Protein AF-A0A1V8UKH1-F1 (afdb_monomer)

Solvent-accessible surface area (backbone atoms only — not comparable to full-atom values): 10849 Å² total; per-residue (Å²): 137,80,78,87,71,81,76,47,74,71,54,52,42,51,48,39,34,72,77,67,71,45,92,67,56,72,68,57,52,52,52,62,32,51,75,80,64,56,69,77,82,77,85,57,74,84,42,55,69,59,51,50,50,51,50,46,41,43,70,76,67,59,52,52,75,70,53,46,47,51,52,37,45,73,75,66,48,90,70,53,72,71,54,52,51,54,50,33,52,67,71,69,56,76,59,79,69,91,72,76,67,82,85,60,50,60,68,52,51,50,51,51,51,50,54,51,50,52,55,49,51,57,51,48,55,55,47,50,56,51,48,54,54,50,52,53,52,50,54,50,52,54,51,49,54,51,50,51,53,53,52,51,50,58,49,54,50,52,50,52,52,50,50,52,50,52,52,50,52,55,51,57,55,56,74,66,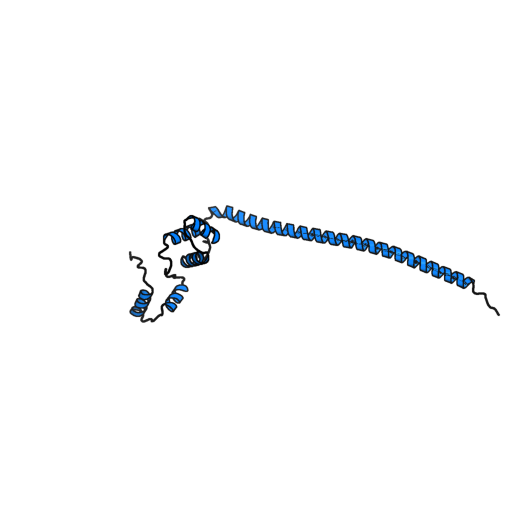60,73,84,83,73,132

Sequence (182 aa):
MAADEKLHRAEVILRLRSFHNVEIDIRTLSRFLAEPNICIAGYYAKDTELNASIIQLHHKVQCSDEETLKLLAQDGFKIDKSRLQRMRWRLGLKQRARSLEPSEEGPLRMRRKLRGAKRAGGKVEKMEIRLRAASKRINVMTTEFAGAKSANRGLVERFREAEQEIEWLRMCEREYYEPLLP

Mean predicted aligned error: 20.28 Å

pLDDT: mean 74.06, std 14.8, range [33.03, 93.56]

Radius of gyration: 44.11 Å; Cα contacts (8 Å, |Δi|>4): 60; chains: 1; bounding box: 86×47×126 Å

Nearest PDB structures (foldseek):
  5unk-assembly1_A  TM=5.483E-01  e=5.341E-01  Oncorhynchus mykiss
  8yni-assembly1_K  TM=2.001E-01  e=3.076E+00  Homo sapiens

Foldseek 3Di:
DDPPPLQDLVRVQVCCCVPVVDHDDSVRVCVVCVVVPNQRPDDCPVVVVLLVLLVCCLQPVVDDLVVSCVVCVVVVDDDDSVRSQVSCVSVVVPDRPPDDDPPCVVVVVVVVVVVVVVVVVVVVVVVVVVVVVVVVVVVVVVVVVVVVVVVVVVVVVVVVVVVVVVVVVVVVVVVPDDPPDD

Structure (mmCIF, N/CA/C/O backbone):
data_AF-A0A1V8UKH1-F1
#
_entry.id   AF-A0A1V8UKH1-F1
#
loop_
_atom_site.group_PDB
_atom_site.id
_atom_site.type_symbol
_atom_site.label_atom_id
_atom_site.label_alt_id
_atom_site.label_comp_id
_atom_site.label_asym_id
_atom_site.label_entity_id
_atom_site.label_seq_id
_atom_site.pdbx_PDB_ins_code
_atom_site.Cartn_x
_atom_site.Cartn_y
_atom_site.Cartn_z
_atom_site.occupancy
_atom_site.B_iso_or_equiv
_atom_site.auth_seq_id
_atom_site.auth_comp_id
_atom_site.auth_asym_id
_atom_site.auth_atom_id
_atom_site.pdbx_PDB_model_num
ATOM 1 N N . MET A 1 1 ? 36.783 2.446 -32.190 1.00 33.03 1 MET A N 1
ATOM 2 C CA . MET A 1 1 ? 35.343 2.725 -32.010 1.00 33.03 1 MET A CA 1
ATOM 3 C C . MET A 1 1 ? 34.592 1.534 -32.591 1.00 33.03 1 MET A C 1
ATOM 5 O O . MET A 1 1 ? 34.266 1.552 -33.768 1.00 33.03 1 MET A O 1
ATOM 9 N N . ALA A 1 2 ? 34.487 0.438 -31.836 1.00 38.69 2 ALA A N 1
ATOM 10 C CA . ALA A 1 2 ? 33.853 -0.787 -32.322 1.00 38.69 2 ALA A CA 1
ATOM 11 C C . ALA A 1 2 ? 32.338 -0.637 -32.175 1.00 38.69 2 ALA A C 1
ATOM 13 O O . ALA A 1 2 ? 31.865 -0.270 -31.102 1.00 38.69 2 ALA A O 1
ATOM 14 N N . ALA A 1 3 ? 31.606 -0.851 -33.265 1.00 38.81 3 ALA A N 1
ATOM 15 C CA . ALA A 1 3 ? 30.156 -0.891 -33.243 1.00 38.81 3 ALA A CA 1
ATOM 16 C C . ALA A 1 3 ? 29.707 -1.974 -32.253 1.00 38.81 3 ALA A C 1
ATOM 18 O O . ALA A 1 3 ? 30.213 -3.094 -32.301 1.00 38.81 3 ALA A O 1
ATOM 19 N N . ASP A 1 4 ? 28.771 -1.635 -31.366 1.00 45.47 4 ASP A N 1
ATOM 20 C CA . ASP A 1 4 ? 28.064 -2.594 -30.519 1.00 45.47 4 ASP A CA 1
ATOM 21 C C . ASP A 1 4 ? 27.210 -3.513 -31.410 1.00 45.47 4 ASP A C 1
ATOM 23 O O . ASP A 1 4 ? 25.994 -3.351 -31.557 1.00 45.47 4 ASP A O 1
ATOM 27 N N . GLU A 1 5 ? 27.863 -4.470 -32.067 1.00 55.97 5 GLU A N 1
ATOM 28 C CA . GLU A 1 5 ? 27.204 -5.565 -32.756 1.00 55.97 5 GLU A CA 1
ATOM 29 C C . GLU A 1 5 ? 26.450 -6.378 -31.709 1.00 55.97 5 GLU A C 1
ATOM 31 O O . GLU A 1 5 ? 27.016 -6.983 -30.797 1.00 55.97 5 GLU A O 1
ATOM 36 N N . LYS A 1 6 ? 25.122 -6.352 -31.812 1.00 58.44 6 LYS A N 1
ATOM 37 C CA . LYS A 1 6 ? 24.221 -7.101 -30.939 1.00 58.44 6 LYS A CA 1
ATOM 38 C C . LYS A 1 6 ? 24.378 -8.595 -31.234 1.00 58.44 6 LYS A C 1
ATOM 40 O O . LYS A 1 6 ? 23.593 -9.147 -32.001 1.00 58.44 6 LYS A O 1
ATOM 45 N N . LEU A 1 7 ? 25.376 -9.242 -30.628 1.00 64.75 7 LEU A N 1
ATOM 46 C CA . LEU A 1 7 ? 25.612 -10.677 -30.787 1.00 64.75 7 LEU A CA 1
ATOM 47 C C . LEU A 1 7 ? 24.365 -11.482 -30.408 1.00 64.75 7 LEU A C 1
ATOM 49 O O . LEU A 1 7 ? 23.772 -11.306 -29.336 1.00 64.75 7 LEU A O 1
ATOM 53 N N . HIS A 1 8 ? 23.978 -12.405 -31.288 1.00 68.62 8 HIS A N 1
ATOM 54 C CA . HIS A 1 8 ? 22.837 -13.275 -31.038 1.00 68.62 8 HIS A CA 1
ATOM 55 C C . HIS A 1 8 ? 23.216 -14.440 -30.109 1.00 68.62 8 HIS A C 1
ATOM 57 O O . HIS A 1 8 ? 24.364 -14.872 -30.064 1.00 68.62 8 HIS A O 1
ATOM 63 N N . ARG A 1 9 ? 22.249 -15.005 -29.370 1.00 69.88 9 ARG A N 1
ATOM 64 C CA . ARG A 1 9 ? 22.515 -16.069 -28.372 1.00 69.88 9 ARG A CA 1
ATOM 65 C C . ARG A 1 9 ? 23.201 -17.292 -28.975 1.00 69.88 9 ARG A C 1
ATOM 67 O O . ARG A 1 9 ? 24.115 -17.836 -28.371 1.00 69.88 9 ARG A O 1
ATOM 74 N N . ALA A 1 10 ? 22.764 -17.692 -30.166 1.00 74.06 10 ALA A N 1
ATOM 75 C CA . ALA A 1 10 ? 23.372 -18.792 -30.906 1.00 74.06 10 ALA A CA 1
ATOM 76 C C . ALA A 1 10 ? 24.838 -18.495 -31.265 1.00 74.06 10 ALA A C 1
ATOM 78 O O . ALA A 1 10 ? 25.681 -19.382 -31.205 1.00 74.06 10 ALA A O 1
ATOM 79 N N . GLU A 1 11 ? 25.154 -17.237 -31.565 1.00 78.50 11 GLU A N 1
ATOM 80 C CA . GLU A 1 11 ? 26.502 -16.804 -31.919 1.00 78.50 11 GLU A CA 1
ATOM 81 C C . GLU A 1 11 ? 27.431 -16.761 -30.700 1.00 78.50 11 GLU A C 1
ATOM 83 O O . GLU 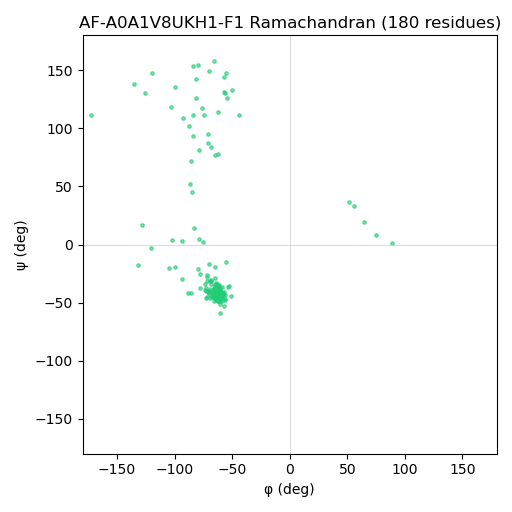A 1 11 ? 28.577 -17.192 -30.783 1.00 78.50 11 GLU A O 1
ATOM 88 N N . VAL A 1 12 ? 26.927 -16.326 -29.540 1.00 76.12 12 VAL A N 1
ATOM 89 C CA . VAL A 1 12 ? 27.674 -16.390 -28.273 1.00 76.12 12 VAL A CA 1
ATOM 90 C C . VAL A 1 12 ? 28.012 -17.839 -27.919 1.00 76.12 12 VAL A C 1
ATOM 92 O O . VAL A 1 12 ? 29.146 -18.121 -27.549 1.00 76.12 12 VAL A O 1
ATOM 95 N N . ILE A 1 13 ? 27.066 -18.768 -28.081 1.00 81.00 13 ILE A N 1
ATOM 96 C CA . ILE A 1 13 ? 27.302 -20.200 -27.831 1.00 81.00 13 ILE A CA 1
ATOM 97 C C . ILE A 1 13 ? 28.343 -20.755 -28.802 1.00 81.00 13 ILE A C 1
ATOM 99 O O . ILE A 1 13 ? 29.259 -21.451 -28.372 1.00 81.00 13 ILE A O 1
ATOM 103 N N . LEU A 1 14 ? 28.246 -20.412 -30.090 1.00 81.12 14 LEU A N 1
ATOM 104 C CA . LEU A 1 14 ? 29.234 -20.817 -31.089 1.00 81.12 14 LEU A CA 1
ATOM 105 C C . LEU A 1 14 ? 30.629 -20.286 -30.746 1.00 81.12 14 LEU A C 1
ATOM 107 O O . LEU A 1 14 ? 31.580 -21.058 -30.762 1.00 81.12 14 LEU A O 1
ATOM 111 N N . ARG A 1 15 ? 30.762 -19.014 -30.352 1.00 82.50 15 ARG A N 1
ATOM 112 C CA . ARG A 1 15 ? 32.058 -18.442 -29.951 1.00 82.50 15 ARG A CA 1
ATOM 113 C C . ARG A 1 15 ? 32.601 -19.073 -28.670 1.00 82.50 15 ARG A C 1
ATOM 115 O O . ARG A 1 15 ? 33.784 -19.388 -28.619 1.00 82.50 15 ARG A O 1
ATOM 122 N N . LEU A 1 16 ? 31.766 -19.312 -27.660 1.00 81.12 16 LEU A N 1
ATOM 123 C CA . LEU A 1 16 ? 32.188 -20.005 -26.435 1.00 81.12 16 LEU A CA 1
ATOM 124 C C . LEU A 1 16 ? 32.665 -21.433 -26.729 1.00 81.12 16 LEU A C 1
ATOM 126 O O . LEU A 1 16 ? 33.670 -21.874 -26.171 1.00 81.12 16 LEU A O 1
ATOM 130 N N . ARG A 1 17 ? 32.004 -22.124 -27.662 1.00 85.25 17 ARG A N 1
ATOM 131 C CA . ARG A 1 17 ? 32.428 -23.446 -28.122 1.00 85.25 17 ARG A CA 1
ATOM 132 C C . ARG A 1 17 ? 33.742 -23.379 -28.902 1.00 85.25 17 ARG A C 1
ATOM 134 O O . ARG A 1 17 ? 34.638 -24.163 -28.631 1.00 85.25 17 ARG A O 1
ATOM 141 N N . SER A 1 18 ? 33.895 -22.429 -29.821 1.00 82.31 18 SER A N 1
ATOM 142 C CA . SER A 1 18 ? 35.089 -22.319 -30.669 1.00 82.31 18 SER A CA 1
ATOM 143 C C . SER A 1 18 ? 36.335 -21.815 -29.935 1.00 82.31 18 SER A C 1
ATOM 145 O O . SER A 1 18 ? 37.423 -22.312 -30.196 1.00 82.31 18 SER A O 1
ATOM 147 N N . PHE A 1 19 ? 36.202 -20.838 -29.033 1.00 80.88 19 PHE A N 1
ATOM 148 C CA . PHE A 1 19 ? 37.348 -20.214 -28.357 1.00 80.88 19 PHE A CA 1
ATOM 149 C C . PHE A 1 19 ? 37.684 -20.851 -27.009 1.00 80.88 19 PHE A C 1
ATOM 151 O O . PHE A 1 19 ? 38.844 -20.840 -26.605 1.00 80.88 19 PHE A O 1
ATOM 158 N N . HIS A 1 20 ? 36.686 -21.392 -26.308 1.00 79.50 20 HIS A N 1
ATOM 159 C CA . HIS A 1 20 ? 36.862 -21.907 -24.948 1.00 79.50 20 HIS A CA 1
ATOM 160 C C . HIS A 1 20 ? 36.527 -23.396 -24.812 1.00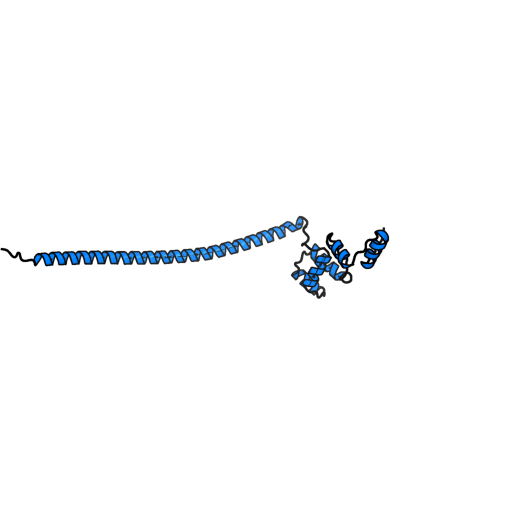 79.50 20 HIS A C 1
ATOM 162 O O . HIS A 1 20 ? 36.718 -23.953 -23.736 1.00 79.50 20 HIS A O 1
ATOM 168 N N . ASN A 1 21 ? 36.067 -24.052 -25.886 1.00 83.25 21 ASN A N 1
ATOM 169 C CA . ASN A 1 21 ? 35.669 -25.463 -25.906 1.00 83.25 21 ASN A CA 1
ATOM 170 C C . ASN A 1 21 ? 34.596 -25.815 -24.860 1.00 83.25 21 ASN A C 1
ATOM 172 O O . ASN A 1 21 ? 34.574 -26.907 -24.295 1.00 83.25 21 ASN A O 1
ATOM 176 N N . VAL A 1 22 ? 33.712 -24.856 -24.579 1.00 80.25 22 VAL A N 1
ATOM 177 C CA . VAL A 1 22 ? 32.649 -24.984 -23.583 1.00 80.25 22 VAL A CA 1
ATOM 178 C C . VAL A 1 22 ? 31.316 -25.237 -24.288 1.00 80.25 22 VAL A C 1
ATOM 180 O O . VAL A 1 22 ? 30.836 -24.396 -25.050 1.00 80.25 22 VAL A O 1
ATOM 183 N N . GLU A 1 23 ? 30.692 -26.385 -24.013 1.00 80.62 23 GLU A N 1
ATOM 184 C CA . GLU A 1 23 ? 29.350 -26.717 -24.504 1.00 80.62 23 GLU A CA 1
ATOM 185 C C . GLU A 1 23 ? 28.287 -26.301 -23.485 1.00 80.62 23 GLU A C 1
ATOM 187 O O . GLU A 1 23 ? 28.152 -26.886 -22.412 1.00 80.62 23 GLU A O 1
ATOM 192 N N . ILE A 1 24 ? 27.526 -25.258 -23.817 1.00 81.19 24 ILE A N 1
ATOM 193 C CA . ILE A 1 24 ? 26.453 -24.735 -22.970 1.00 81.19 24 ILE A CA 1
ATOM 194 C C . ILE A 1 24 ? 25.159 -24.681 -23.777 1.00 81.19 24 ILE A C 1
ATOM 196 O O . ILE A 1 24 ? 25.109 -24.106 -24.865 1.00 81.19 24 ILE A O 1
ATOM 200 N N . ASP A 1 25 ? 24.087 -25.226 -23.203 1.00 80.75 25 ASP A N 1
ATOM 201 C CA . ASP A 1 25 ? 22.736 -25.076 -23.743 1.00 80.75 25 ASP A CA 1
ATOM 202 C C . ASP A 1 25 ? 22.218 -23.633 -23.572 1.00 80.75 25 ASP A C 1
ATOM 204 O O . ASP A 1 25 ? 22.516 -22.942 -22.593 1.00 80.75 25 ASP A O 1
ATOM 208 N N . ILE A 1 26 ? 21.366 -23.179 -24.494 1.00 75.69 26 ILE A N 1
ATOM 209 C CA . ILE A 1 26 ? 20.785 -21.826 -24.521 1.00 75.69 26 ILE A CA 1
ATOM 210 C C . ILE A 1 26 ? 20.110 -21.478 -23.188 1.00 75.69 26 ILE A C 1
ATOM 212 O O . ILE A 1 26 ? 20.173 -20.327 -22.735 1.00 75.69 26 ILE A O 1
ATOM 216 N N . ARG A 1 27 ? 19.459 -22.456 -22.544 1.00 74.25 27 ARG A N 1
ATOM 217 C CA . ARG A 1 27 ? 18.808 -22.274 -21.237 1.00 74.25 27 ARG A CA 1
ATOM 218 C C . ARG A 1 27 ? 19.822 -21.984 -20.138 1.00 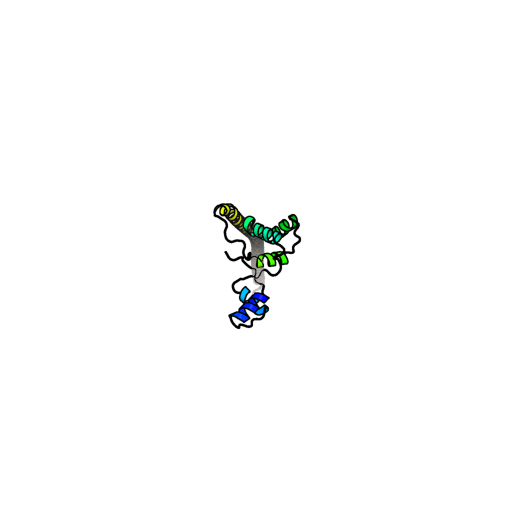74.25 27 ARG A C 1
ATOM 220 O O . ARG A 1 27 ? 19.621 -21.059 -19.352 1.00 74.25 27 ARG A O 1
ATOM 227 N N . THR A 1 28 ? 20.914 -22.735 -20.121 1.00 79.94 28 THR A N 1
ATOM 228 C CA . THR A 1 28 ? 22.000 -22.600 -19.151 1.00 79.94 28 THR A CA 1
ATOM 229 C C . THR A 1 28 ? 22.707 -21.260 -19.329 1.00 79.94 28 THR A C 1
ATOM 231 O O . THR A 1 28 ? 22.832 -20.517 -18.359 1.00 79.94 28 THR A O 1
ATOM 234 N N . LEU A 1 29 ? 23.023 -20.865 -20.568 1.00 78.56 29 LEU A N 1
ATOM 235 C CA . LEU A 1 29 ? 23.574 -19.537 -20.869 1.00 78.56 29 LEU A CA 1
ATOM 236 C C . LEU A 1 29 ? 22.632 -18.413 -20.410 1.00 78.56 29 LEU A C 1
ATOM 238 O O . LEU A 1 29 ? 23.063 -17.432 -19.810 1.00 78.56 29 LEU A O 1
ATOM 242 N N . SER A 1 30 ? 21.327 -18.561 -20.652 1.00 70.50 30 SER A N 1
ATOM 243 C CA . SER A 1 30 ? 20.334 -17.560 -20.240 1.00 70.50 30 SER A CA 1
ATOM 244 C C . SER A 1 30 ? 20.243 -17.420 -18.718 1.00 70.50 30 SER A C 1
ATOM 246 O O . SER A 1 30 ? 20.039 -16.313 -18.225 1.00 70.50 30 SER A O 1
ATOM 248 N N . ARG A 1 31 ? 20.397 -18.522 -17.973 1.00 72.50 31 ARG A N 1
ATOM 249 C CA . ARG A 1 31 ? 20.428 -18.515 -16.505 1.00 72.50 31 ARG A CA 1
ATOM 250 C C . ARG A 1 31 ? 21.704 -17.856 -15.981 1.00 72.50 31 ARG A C 1
ATOM 252 O O . ARG A 1 31 ? 21.608 -16.966 -15.143 1.00 72.50 31 ARG A O 1
ATOM 259 N N . PHE A 1 32 ? 22.858 -18.214 -16.541 1.00 75.62 32 PHE A N 1
ATOM 260 C CA . PHE A 1 32 ? 24.147 -17.618 -16.184 1.00 75.62 32 PHE A CA 1
ATOM 261 C C . PHE A 1 32 ? 24.214 -16.120 -16.456 1.00 75.62 32 PHE A C 1
ATOM 263 O O . PHE A 1 32 ? 24.829 -15.401 -15.686 1.00 75.62 32 PHE A O 1
ATOM 270 N N . LEU A 1 33 ? 23.576 -15.627 -17.518 1.00 70.75 33 LEU A N 1
ATOM 271 C CA . LEU A 1 33 ? 23.525 -14.191 -17.811 1.00 70.75 33 LEU A CA 1
ATOM 272 C C . LEU A 1 33 ? 22.477 -13.448 -16.967 1.00 70.75 33 LEU A C 1
ATOM 274 O O . LEU A 1 33 ? 22.592 -12.240 -16.765 1.00 70.75 33 LEU A O 1
ATOM 278 N N . ALA A 1 34 ? 21.480 -14.154 -16.425 1.00 64.81 34 ALA A N 1
ATOM 279 C CA . ALA A 1 34 ? 20.490 -13.568 -15.526 1.00 64.81 34 ALA A CA 1
ATOM 280 C C . ALA A 1 34 ? 21.057 -13.263 -14.128 1.00 64.81 34 ALA A C 1
ATOM 282 O O . ALA A 1 34 ? 20.659 -12.262 -13.533 1.00 64.81 34 ALA A O 1
ATOM 283 N N . GLU A 1 35 ? 21.989 -14.077 -13.623 1.00 64.62 35 GLU A N 1
ATOM 284 C CA . GLU A 1 35 ? 22.656 -13.883 -12.323 1.00 64.62 35 GLU A CA 1
ATOM 285 C C . GLU A 1 35 ? 23.406 -12.535 -12.207 1.00 64.62 35 GLU A C 1
ATOM 287 O O . GLU A 1 35 ? 23.130 -11.791 -11.263 1.00 64.62 35 GLU A O 1
ATOM 292 N N . PRO A 1 36 ? 24.251 -12.125 -13.175 1.00 63.38 36 PRO A N 1
ATOM 293 C CA . PRO A 1 36 ? 24.882 -10.807 -13.220 1.00 63.38 36 PRO A CA 1
ATOM 294 C C . PRO A 1 36 ? 23.987 -9.717 -13.839 1.00 63.38 36 PRO A C 1
ATOM 296 O O . PRO A 1 36 ? 24.475 -8.635 -14.154 1.00 63.38 36 PRO A O 1
ATOM 299 N N . ASN A 1 37 ? 22.676 -9.952 -14.013 1.00 52.69 37 ASN A N 1
ATOM 300 C CA . ASN A 1 37 ? 21.718 -8.985 -14.578 1.00 52.69 37 ASN A CA 1
ATOM 301 C C . ASN A 1 37 ? 21.966 -8.586 -16.054 1.00 52.69 37 ASN A C 1
ATOM 303 O O . ASN A 1 37 ? 21.422 -7.582 -16.521 1.00 52.69 37 ASN A O 1
ATOM 307 N N . ILE A 1 38 ? 22.716 -9.379 -16.823 1.00 60.12 38 ILE A N 1
ATOM 308 C CA . ILE A 1 38 ? 22.976 -9.140 -18.249 1.00 60.12 38 ILE A CA 1
ATOM 309 C C . ILE A 1 38 ? 21.745 -9.605 -19.048 1.00 60.12 38 ILE A C 1
ATOM 311 O O . ILE A 1 38 ? 21.652 -10.723 -19.557 1.00 60.12 38 ILE A O 1
ATOM 315 N N . CYS A 1 39 ? 20.722 -8.749 -19.107 1.00 53.91 39 CYS A N 1
ATOM 316 C CA . CYS A 1 39 ? 19.474 -9.042 -19.807 1.00 53.91 39 CYS A CA 1
ATOM 317 C C . CYS A 1 39 ? 19.653 -8.959 -21.329 1.00 53.91 39 CYS A C 1
ATOM 319 O O . CYS A 1 39 ? 19.770 -7.880 -21.901 1.00 53.91 39 CYS A O 1
ATOM 321 N N . ILE A 1 40 ? 19.572 -10.104 -22.011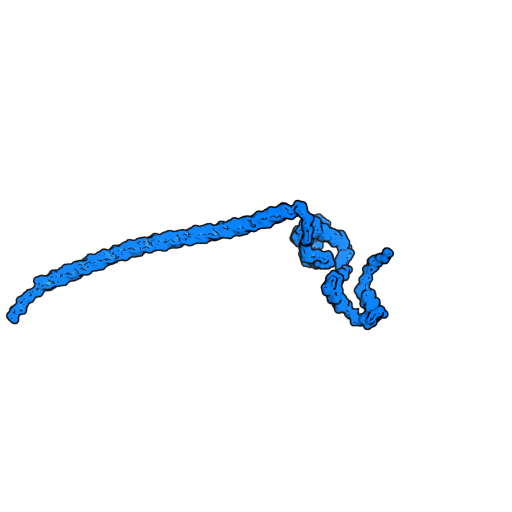 1.00 52.88 40 ILE A N 1
ATOM 322 C CA . ILE A 1 40 ? 19.569 -10.153 -23.478 1.00 52.88 40 ILE A CA 1
ATOM 323 C C . ILE A 1 40 ? 18.194 -9.720 -24.010 1.00 52.88 40 ILE A C 1
ATOM 325 O O . ILE A 1 40 ? 17.175 -10.381 -23.765 1.00 52.88 40 ILE A O 1
ATOM 329 N N . ALA A 1 41 ? 18.183 -8.623 -24.769 1.00 50.72 41 ALA A N 1
ATOM 330 C CA . ALA A 1 41 ? 17.030 -7.968 -25.386 1.00 50.72 41 ALA A CA 1
ATOM 331 C C . ALA A 1 41 ? 16.298 -8.861 -26.413 1.00 50.72 41 ALA A C 1
ATOM 333 O O . ALA A 1 41 ? 16.468 -8.722 -27.617 1.00 50.72 41 ALA A O 1
ATOM 334 N N . GLY A 1 42 ? 15.487 -9.813 -25.943 1.00 52.28 42 GLY A N 1
ATOM 335 C CA . GLY A 1 42 ? 14.930 -10.850 -26.825 1.00 52.28 42 GLY A CA 1
ATOM 336 C C . GLY A 1 42 ? 13.491 -10.675 -27.327 1.00 52.28 42 GLY A C 1
ATOM 337 O O . GLY A 1 42 ? 13.137 -11.350 -28.277 1.00 52.28 42 GLY A O 1
ATOM 338 N N . TYR A 1 43 ? 12.629 -9.849 -26.713 1.00 51.88 43 TYR A N 1
ATOM 339 C CA . TYR A 1 43 ? 11.187 -9.852 -27.080 1.00 51.88 43 TYR A CA 1
ATOM 340 C C . TYR A 1 43 ? 10.537 -8.487 -27.341 1.00 51.88 43 TYR A C 1
ATOM 342 O O . TYR A 1 43 ? 9.499 -8.455 -27.983 1.00 51.88 43 TYR A O 1
ATOM 350 N N . TYR A 1 44 ? 11.130 -7.373 -26.902 1.00 52.31 44 TYR A N 1
ATOM 351 C CA . TYR A 1 44 ? 10.535 -6.032 -27.062 1.00 52.31 44 TYR A CA 1
ATOM 352 C C . TYR A 1 44 ? 11.496 -5.026 -27.706 1.00 52.31 44 TYR A C 1
ATOM 354 O O . TYR A 1 44 ? 11.281 -3.825 -27.623 1.00 52.31 44 TYR A O 1
ATOM 362 N N . ALA A 1 45 ? 12.569 -5.497 -28.354 1.00 52.22 45 ALA A N 1
ATOM 363 C CA . ALA A 1 45 ? 13.522 -4.624 -29.047 1.00 52.22 45 ALA A CA 1
ATOM 364 C C . ALA A 1 45 ? 12.896 -3.881 -30.246 1.00 52.22 45 ALA A C 1
ATOM 366 O O . ALA A 1 45 ? 13.443 -2.876 -30.681 1.00 52.22 45 ALA A O 1
ATOM 367 N N . LYS A 1 46 ? 11.755 -4.372 -30.754 1.00 61.28 46 LYS A N 1
ATOM 368 C CA . LYS A 1 46 ? 10.954 -3.727 -31.805 1.00 61.28 46 LYS A CA 1
ATOM 369 C C . LYS A 1 46 ? 10.105 -2.561 -31.276 1.00 61.28 46 LYS A C 1
ATOM 371 O O . LYS A 1 46 ? 9.817 -1.641 -32.024 1.00 61.28 46 LYS A O 1
ATOM 376 N N . ASP A 1 47 ? 9.768 -2.575 -29.987 1.00 70.00 47 ASP A N 1
ATOM 377 C CA . ASP A 1 47 ? 8.909 -1.585 -29.328 1.00 70.00 47 ASP A CA 1
ATOM 378 C C . ASP A 1 47 ? 9.752 -0.379 -28.853 1.00 70.00 47 ASP A C 1
ATOM 380 O O . ASP A 1 47 ? 9.760 -0.034 -27.672 1.00 70.00 47 ASP A O 1
ATOM 384 N N . THR A 1 48 ? 10.549 0.220 -29.744 1.00 76.00 48 THR A N 1
ATOM 385 C CA . THR A 1 48 ? 11.524 1.278 -29.405 1.00 76.00 48 THR A CA 1
ATOM 386 C C . THR A 1 48 ? 10.862 2.514 -28.799 1.00 76.00 48 THR A C 1
ATOM 388 O O . THR A 1 48 ? 11.300 2.986 -27.750 1.00 76.00 48 THR A O 1
ATOM 391 N N . GLU A 1 49 ? 9.776 2.989 -29.406 1.00 80.25 49 GLU A N 1
ATOM 392 C CA . GLU A 1 49 ? 9.009 4.157 -28.950 1.00 80.25 49 GLU A CA 1
ATOM 393 C C . GLU A 1 49 ? 8.340 3.908 -27.598 1.00 80.25 49 GLU A C 1
ATOM 395 O O . GLU A 1 49 ? 8.420 4.725 -26.681 1.00 80.25 49 GLU A O 1
ATOM 400 N N . LEU A 1 50 ? 7.755 2.724 -27.431 1.00 82.75 50 LEU A N 1
ATOM 401 C CA . LEU A 1 50 ? 7.121 2.326 -26.184 1.00 82.75 50 LEU A CA 1
ATOM 402 C C . LEU A 1 50 ? 8.145 2.158 -25.053 1.00 82.75 50 LEU A C 1
ATOM 404 O O . LEU A 1 50 ? 7.908 2.591 -23.926 1.00 82.75 50 LEU A O 1
ATOM 408 N N . ASN A 1 51 ? 9.304 1.562 -25.338 1.00 83.94 51 ASN A N 1
ATOM 409 C CA . ASN A 1 51 ? 10.392 1.473 -24.369 1.00 83.94 51 ASN A CA 1
ATOM 410 C C . ASN A 1 51 ? 10.876 2.873 -23.966 1.00 83.94 51 ASN A C 1
ATOM 412 O O . ASN A 1 51 ? 11.063 3.121 -22.777 1.00 83.94 51 ASN A O 1
ATOM 416 N N . ALA A 1 52 ? 11.029 3.793 -24.924 1.00 81.94 52 ALA A N 1
ATOM 417 C CA . ALA A 1 52 ? 11.416 5.174 -24.651 1.00 81.94 52 ALA A CA 1
ATOM 418 C C . ALA A 1 52 ? 10.379 5.893 -23.773 1.00 81.94 52 ALA A C 1
ATOM 420 O O . ALA A 1 52 ? 10.761 6.516 -22.783 1.00 81.94 52 ALA A O 1
ATOM 421 N N . SER A 1 53 ? 9.083 5.744 -24.064 1.00 82.00 53 SER A N 1
ATOM 422 C CA . SER A 1 53 ? 8.008 6.317 -23.243 1.00 82.00 53 SER A CA 1
ATOM 423 C C . SER A 1 53 ? 7.989 5.717 -21.829 1.00 82.00 53 SER A C 1
ATOM 425 O O . SER A 1 53 ? 7.978 6.452 -20.842 1.00 82.00 53 SER A O 1
ATOM 427 N N . ILE A 1 54 ? 8.133 4.393 -21.681 1.00 83.81 54 ILE A N 1
ATOM 428 C CA . ILE A 1 54 ? 8.234 3.734 -20.363 1.00 83.81 54 ILE A CA 1
ATOM 429 C C . ILE A 1 54 ? 9.441 4.253 -19.563 1.00 83.81 54 ILE A C 1
ATOM 431 O O . ILE A 1 54 ? 9.313 4.495 -18.362 1.00 83.81 54 ILE A O 1
ATOM 435 N N . ILE A 1 55 ? 10.598 4.443 -20.203 1.00 80.38 55 ILE A N 1
ATOM 436 C CA . ILE A 1 55 ? 11.810 4.990 -19.569 1.00 80.38 55 ILE A CA 1
ATOM 437 C C . ILE A 1 55 ? 11.576 6.444 -19.140 1.00 80.38 55 ILE A C 1
ATOM 439 O O . ILE A 1 55 ? 11.878 6.806 -18.001 1.00 80.38 55 ILE A O 1
ATOM 443 N N . GLN A 1 56 ? 10.990 7.273 -20.007 1.00 81.06 56 GLN A N 1
ATOM 444 C CA . GLN A 1 56 ? 10.671 8.666 -19.687 1.00 81.06 56 GLN A CA 1
ATOM 445 C C . GLN A 1 56 ? 9.688 8.768 -18.516 1.00 81.06 56 GLN A C 1
ATOM 447 O O . GLN A 1 56 ? 9.952 9.499 -17.563 1.00 81.06 56 GLN A O 1
ATOM 452 N N . LEU A 1 57 ? 8.602 7.994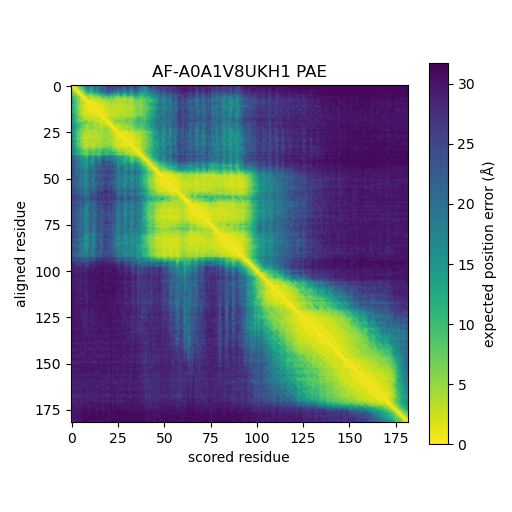 -18.534 1.00 79.38 57 LEU A N 1
ATOM 453 C CA . LEU A 1 57 ? 7.613 7.958 -17.455 1.00 79.38 57 LEU A CA 1
ATOM 454 C C . LEU A 1 57 ? 8.209 7.440 -16.140 1.00 79.38 57 LEU A C 1
ATOM 456 O O . LEU A 1 57 ? 7.821 7.894 -15.062 1.00 79.38 57 LEU A O 1
ATOM 460 N N . HIS A 1 58 ? 9.170 6.519 -16.215 1.00 75.81 58 HIS A N 1
ATOM 461 C CA . HIS A 1 58 ? 9.846 5.981 -15.042 1.00 75.81 58 HIS A CA 1
ATOM 462 C C . HIS A 1 58 ? 10.804 6.985 -14.387 1.00 75.81 58 HIS A C 1
ATOM 464 O O . HIS A 1 58 ? 10.790 7.114 -13.164 1.00 75.81 58 HIS A O 1
ATOM 470 N N . HIS A 1 59 ? 11.617 7.693 -15.177 1.00 69.25 59 HIS A N 1
ATOM 471 C CA . HIS A 1 59 ? 12.635 8.607 -14.649 1.00 69.25 59 HIS A CA 1
ATOM 472 C C . HIS A 1 59 ? 12.124 10.032 -14.416 1.00 69.25 59 HIS A C 1
ATOM 474 O O . HIS A 1 59 ? 12.454 10.615 -13.389 1.00 69.25 59 HIS A O 1
ATOM 480 N N . LYS A 1 60 ? 11.322 10.591 -15.333 1.00 65.81 60 LYS A N 1
ATOM 481 C CA . LYS A 1 60 ? 10.879 11.995 -15.266 1.00 65.81 60 LYS A CA 1
ATOM 482 C C . LYS A 1 60 ? 9.636 12.187 -14.402 1.00 65.81 60 LYS A C 1
ATOM 484 O O . LYS A 1 60 ? 9.558 13.149 -13.655 1.00 65.81 60 LYS A O 1
ATOM 489 N N . VAL A 1 61 ? 8.662 11.284 -14.520 1.00 63.62 61 VAL A N 1
ATOM 490 C CA . VAL A 1 61 ? 7.337 11.452 -13.888 1.00 63.62 61 VAL A CA 1
ATOM 491 C C . VAL A 1 61 ? 7.173 10.560 -12.649 1.00 63.62 61 VAL A C 1
ATOM 493 O O . VAL A 1 61 ? 6.350 10.838 -11.782 1.00 63.62 61 VAL A O 1
ATOM 496 N N . GLN A 1 62 ? 7.979 9.496 -12.529 1.00 67.12 62 GLN A N 1
ATOM 497 C CA . GLN A 1 62 ? 7.925 8.510 -11.439 1.00 67.12 62 GLN A CA 1
ATOM 498 C C . GLN A 1 62 ? 6.521 7.922 -11.206 1.00 67.12 62 GLN A C 1
ATOM 500 O O . GLN A 1 62 ? 6.121 7.634 -10.069 1.00 67.12 62 GLN A O 1
ATOM 505 N N . CYS A 1 63 ? 5.778 7.718 -12.295 1.00 67.56 63 CYS A N 1
ATOM 506 C CA . CYS A 1 63 ? 4.422 7.185 -12.267 1.00 67.56 63 CYS A CA 1
ATOM 507 C C . CYS A 1 63 ? 4.349 5.812 -11.581 1.00 67.56 63 CYS A C 1
ATOM 509 O O . CYS A 1 63 ? 5.238 4.961 -11.704 1.00 67.56 63 CYS A O 1
ATOM 511 N N . SER A 1 64 ? 3.250 5.572 -10.866 1.00 76.38 64 SER A N 1
ATOM 512 C CA . SER A 1 64 ? 2.838 4.218 -10.497 1.00 76.38 64 SER A CA 1
ATOM 513 C C . SER A 1 64 ? 2.457 3.413 -11.740 1.00 76.38 64 SER A C 1
ATOM 515 O O . SER A 1 64 ? 2.079 3.986 -12.756 1.00 76.38 64 SER A O 1
ATOM 517 N N . ASP A 1 65 ? 2.493 2.080 -11.651 1.00 78.62 65 ASP A N 1
ATOM 518 C CA . ASP A 1 65 ? 2.138 1.201 -12.775 1.00 78.62 65 ASP A CA 1
ATOM 519 C C . ASP A 1 65 ? 0.757 1.537 -13.368 1.00 78.62 65 ASP A C 1
ATOM 521 O O . ASP A 1 65 ? 0.571 1.466 -14.576 1.00 78.62 65 ASP A O 1
ATOM 525 N N . GLU A 1 66 ? -0.202 1.942 -12.535 1.00 80.81 66 GLU A N 1
ATOM 526 C CA . GLU A 1 66 ? -1.555 2.312 -12.968 1.00 80.81 66 GLU A CA 1
ATOM 527 C C . GLU A 1 66 ? -1.597 3.662 -13.691 1.00 80.81 66 GLU A C 1
ATOM 529 O O . GLU A 1 66 ? -2.324 3.814 -14.669 1.00 80.81 66 GLU A O 1
ATOM 534 N N . GLU A 1 67 ? -0.798 4.633 -13.251 1.00 79.31 67 GLU A N 1
ATOM 535 C CA . GLU A 1 67 ? -0.656 5.927 -13.928 1.00 79.31 67 GLU A CA 1
ATOM 536 C C . GLU A 1 67 ? 0.103 5.771 -15.248 1.00 79.31 67 GLU A C 1
ATOM 538 O O . GLU A 1 67 ? -0.303 6.335 -16.259 1.00 79.31 67 GLU A O 1
ATOM 543 N N . THR A 1 68 ? 1.155 4.947 -15.270 1.00 82.81 68 THR A N 1
ATOM 544 C CA . THR A 1 68 ? 1.900 4.623 -16.491 1.00 82.81 68 THR A CA 1
ATOM 545 C C . THR A 1 68 ? 0.987 3.978 -17.531 1.00 82.81 68 THR A C 1
ATOM 547 O O . THR A 1 68 ? 1.040 4.364 -18.689 1.00 82.81 68 THR A O 1
ATOM 550 N N . LEU A 1 69 ? 0.107 3.051 -17.136 1.00 85.12 69 LEU A N 1
ATOM 551 C CA . LEU A 1 69 ? -0.862 2.447 -18.058 1.00 85.12 69 LEU A CA 1
ATOM 552 C C . LEU A 1 69 ? -1.853 3.468 -18.624 1.00 85.12 69 LEU A C 1
ATOM 554 O O . LEU A 1 69 ? -2.170 3.404 -19.806 1.00 85.12 69 LEU A O 1
ATOM 558 N N . LYS A 1 70 ? -2.328 4.417 -17.808 1.00 84.50 70 LYS A N 1
ATOM 559 C CA . LYS A 1 70 ? -3.243 5.472 -18.271 1.00 84.50 70 LYS A CA 1
ATOM 560 C C . LYS A 1 70 ? -2.575 6.414 -19.269 1.00 84.50 70 LYS A C 1
ATOM 562 O O . LYS A 1 70 ? -3.181 6.718 -20.288 1.00 84.50 70 LYS A O 1
ATOM 567 N N . LEU A 1 71 ? -1.347 6.846 -18.987 1.00 83.19 71 LEU A N 1
ATOM 568 C CA . LEU A 1 71 ? -0.590 7.738 -19.871 1.00 83.19 71 LEU A CA 1
ATOM 569 C C . LEU A 1 71 ? -0.221 7.035 -21.180 1.00 83.19 71 LEU A C 1
ATOM 571 O O . LEU A 1 71 ? -0.475 7.563 -22.252 1.00 83.19 71 LEU A O 1
ATOM 575 N N . LEU A 1 72 ? 0.246 5.788 -21.105 1.00 86.88 72 LEU A N 1
ATOM 576 C CA . LEU A 1 72 ? 0.521 4.994 -22.302 1.00 86.88 72 LEU A CA 1
ATOM 577 C C . LEU A 1 72 ? -0.742 4.746 -23.136 1.00 86.88 72 LEU A C 1
ATOM 579 O O . LEU A 1 72 ? -0.668 4.759 -24.359 1.00 86.88 72 LEU A O 1
ATOM 583 N N . ALA A 1 73 ? -1.904 4.568 -22.501 1.00 87.38 73 ALA A N 1
ATOM 584 C CA . ALA A 1 73 ? -3.171 4.449 -23.214 1.00 87.38 73 ALA A CA 1
ATOM 585 C C . ALA A 1 73 ? -3.599 5.764 -23.892 1.00 87.38 73 ALA A C 1
ATOM 587 O O . ALA A 1 73 ? -4.184 5.707 -24.972 1.00 87.38 73 ALA A O 1
ATOM 588 N N . GLN A 1 74 ? -3.299 6.926 -23.294 1.00 85.00 74 GLN A N 1
ATOM 589 C CA . GLN A 1 74 ? -3.506 8.242 -23.921 1.00 85.00 74 GLN A CA 1
ATOM 590 C C . GLN A 1 74 ? -2.602 8.430 -25.143 1.00 85.00 74 GLN A C 1
ATOM 592 O O . GLN A 1 74 ? -3.064 8.924 -26.166 1.00 85.00 74 GLN A O 1
ATOM 597 N N . ASP A 1 75 ? -1.367 7.936 -25.065 1.00 81.50 75 ASP A N 1
ATOM 598 C CA . ASP A 1 75 ? -0.404 7.919 -26.171 1.00 81.50 75 ASP A CA 1
ATOM 599 C C . ASP A 1 75 ? -0.722 6.837 -27.233 1.00 81.50 75 ASP A C 1
ATOM 601 O O . ASP A 1 75 ? 0.015 6.667 -28.200 1.00 81.50 75 ASP A O 1
ATOM 605 N N . GLY A 1 76 ? -1.818 6.081 -27.069 1.00 82.88 76 GLY A N 1
ATOM 606 C CA . GLY A 1 76 ? -2.286 5.071 -28.027 1.00 82.88 76 GLY A CA 1
ATOM 607 C C . GLY A 1 76 ? -1.712 3.661 -27.836 1.00 82.88 76 GLY A C 1
ATOM 608 O O . GLY A 1 76 ? -2.075 2.740 -28.574 1.00 82.88 76 GLY A O 1
ATOM 609 N N . PHE A 1 77 ? -0.872 3.434 -26.825 1.00 83.44 77 PHE A N 1
ATOM 610 C CA . PHE A 1 77 ? -0.309 2.119 -26.526 1.00 83.44 77 PHE A CA 1
ATOM 611 C C . PHE A 1 77 ? -1.262 1.274 -25.666 1.00 83.44 77 PHE A C 1
ATOM 613 O O . PHE A 1 77 ? -1.459 1.514 -24.474 1.00 83.44 77 PHE A O 1
ATOM 620 N N . LYS A 1 78 ? -1.817 0.207 -26.253 1.00 82.69 78 LYS A N 1
ATOM 621 C CA . LYS A 1 78 ? -2.655 -0.773 -25.539 1.00 82.69 78 LYS A CA 1
ATOM 622 C C . LYS A 1 78 ? -1.792 -1.874 -24.926 1.00 82.69 78 LYS A C 1
ATOM 624 O O . LYS A 1 78 ? -1.318 -2.772 -25.624 1.00 82.69 78 LYS A O 1
ATOM 629 N N . ILE A 1 79 ? -1.554 -1.785 -23.619 1.00 83.81 79 ILE A N 1
ATOM 630 C CA . ILE A 1 79 ? -0.654 -2.683 -22.883 1.00 83.81 79 ILE A CA 1
ATOM 631 C C . ILE A 1 79 ? -1.310 -3.112 -21.580 1.00 83.81 79 ILE A C 1
ATOM 633 O O . ILE A 1 79 ? -1.855 -2.289 -20.853 1.00 83.81 79 ILE A O 1
ATOM 637 N N . ASP A 1 80 ? -1.171 -4.390 -21.242 1.00 83.75 80 ASP A N 1
ATOM 638 C CA . ASP A 1 80 ? -1.627 -4.913 -19.958 1.00 83.75 80 ASP A CA 1
ATOM 639 C C . ASP A 1 80 ? -0.587 -4.700 -18.854 1.00 83.75 80 ASP A C 1
ATOM 641 O O . ASP A 1 80 ? 0.627 -4.721 -19.088 1.00 83.75 80 ASP A O 1
ATOM 645 N N . LYS A 1 81 ? -1.050 -4.619 -17.603 1.00 82.88 81 LYS A N 1
ATOM 646 C CA . LYS A 1 81 ? -0.196 -4.441 -16.414 1.00 82.88 81 LYS A CA 1
ATOM 647 C C . LYS A 1 81 ? 0.963 -5.444 -16.351 1.00 82.88 81 LYS A C 1
ATOM 649 O O . LYS A 1 81 ? 2.108 -5.058 -16.125 1.00 82.88 81 LYS A O 1
ATOM 654 N N . SER A 1 82 ? 0.702 -6.718 -16.637 1.00 80.44 82 SER A N 1
ATOM 655 C CA . SER A 1 82 ? 1.726 -7.773 -16.641 1.00 80.44 82 SER A CA 1
ATOM 656 C C . SER A 1 82 ? 2.748 -7.618 -17.772 1.00 80.44 82 SER A C 1
ATOM 658 O O . SER A 1 82 ? 3.903 -8.027 -17.635 1.00 80.44 82 SER A O 1
ATOM 660 N N . ARG A 1 83 ? 2.358 -7.044 -18.917 1.00 83.69 83 ARG A N 1
ATOM 661 C CA . ARG A 1 83 ? 3.291 -6.728 -20.009 1.00 83.69 83 ARG A CA 1
ATOM 662 C C . ARG A 1 83 ? 4.165 -5.536 -19.621 1.00 83.69 83 ARG A C 1
ATOM 664 O O . ARG A 1 83 ? 5.384 -5.660 -19.713 1.00 83.69 83 ARG A O 1
ATOM 671 N N . LEU A 1 84 ? 3.582 -4.468 -19.073 1.00 85.44 84 LEU A N 1
ATOM 672 C CA . LEU A 1 84 ? 4.321 -3.305 -18.569 1.00 85.44 84 LEU A CA 1
ATOM 673 C C . LEU A 1 84 ? 5.367 -3.697 -17.513 1.00 85.44 84 LEU A C 1
ATOM 675 O O . LEU A 1 84 ? 6.525 -3.293 -17.606 1.00 85.44 84 LEU A O 1
ATOM 679 N N . GLN A 1 85 ? 4.993 -4.527 -16.536 1.00 82.44 85 GLN A N 1
ATOM 680 C CA . GLN A 1 85 ? 5.912 -4.986 -15.490 1.00 82.44 85 GLN A CA 1
ATOM 681 C C . GLN A 1 85 ? 7.075 -5.806 -16.057 1.00 82.44 85 GLN A C 1
ATOM 683 O O . GLN A 1 85 ? 8.226 -5.585 -15.684 1.00 82.44 85 GLN A O 1
ATOM 688 N N . ARG A 1 86 ? 6.805 -6.705 -17.013 1.00 79.56 86 ARG A N 1
ATOM 689 C CA . ARG A 1 86 ? 7.856 -7.470 -17.704 1.00 79.56 86 ARG A CA 1
ATOM 690 C C . ARG A 1 86 ? 8.787 -6.570 -18.515 1.00 79.56 86 ARG A C 1
ATOM 692 O O . ARG A 1 86 ? 9.992 -6.815 -18.524 1.00 79.56 86 ARG A O 1
ATOM 699 N N . MET A 1 87 ? 8.254 -5.544 -19.177 1.00 81.56 87 MET A N 1
ATOM 700 C CA . MET A 1 87 ? 9.056 -4.571 -19.924 1.00 81.56 87 MET A CA 1
ATOM 701 C C . MET A 1 87 ? 9.941 -3.753 -18.984 1.00 81.56 87 MET A C 1
ATOM 703 O O . MET A 1 87 ? 11.151 -3.720 -19.175 1.00 81.56 87 MET A O 1
ATOM 707 N N . ARG A 1 88 ? 9.386 -3.210 -17.895 1.00 80.25 88 ARG A N 1
ATOM 708 C CA . ARG A 1 88 ? 10.166 -2.507 -16.864 1.00 80.25 88 ARG A CA 1
ATOM 709 C C . ARG A 1 88 ? 11.254 -3.382 -16.261 1.00 80.25 88 ARG A C 1
ATOM 711 O O . ARG A 1 88 ? 12.377 -2.921 -16.091 1.00 80.25 88 ARG A O 1
ATOM 718 N N . TRP A 1 89 ? 10.946 -4.648 -15.987 1.00 78.00 89 TRP A N 1
ATOM 719 C CA . TRP A 1 89 ? 11.927 -5.577 -15.440 1.00 78.00 89 TRP A CA 1
ATOM 720 C C . TRP A 1 89 ? 13.118 -5.779 -16.381 1.00 78.00 89 TRP A C 1
ATOM 722 O O . TRP A 1 89 ? 14.265 -5.734 -15.938 1.00 78.00 89 TRP A O 1
ATOM 732 N N . ARG A 1 90 ? 12.842 -5.938 -17.680 1.00 72.75 90 ARG A N 1
ATOM 733 C CA . ARG A 1 90 ? 13.862 -6.092 -18.729 1.00 72.75 90 ARG A CA 1
ATOM 734 C C . ARG A 1 90 ? 14.664 -4.824 -18.986 1.00 72.75 90 ARG A C 1
ATOM 736 O O . ARG A 1 90 ? 15.833 -4.926 -19.326 1.00 72.75 90 ARG A O 1
ATOM 743 N N . LEU A 1 91 ? 14.051 -3.658 -18.809 1.00 75.06 91 LEU A N 1
ATOM 744 C CA . LEU A 1 91 ? 14.713 -2.357 -18.906 1.00 75.06 91 LEU A CA 1
ATOM 745 C C . LEU A 1 91 ? 15.513 -2.004 -17.635 1.00 75.06 91 LEU A C 1
ATOM 747 O O . LEU A 1 91 ? 16.020 -0.895 -17.522 1.00 75.06 91 LEU A O 1
ATOM 751 N N . GLY A 1 92 ? 15.610 -2.913 -16.654 1.00 72.31 92 GLY A N 1
ATOM 752 C CA . GLY A 1 92 ? 16.334 -2.668 -15.402 1.00 72.31 92 GLY A CA 1
ATOM 753 C C . GLY A 1 92 ? 15.601 -1.748 -14.417 1.00 72.31 92 GLY A C 1
ATOM 754 O O . GLY A 1 92 ? 16.134 -1.421 -13.361 1.00 72.31 92 GLY A O 1
ATOM 755 N N . LEU A 1 93 ? 14.345 -1.391 -14.694 1.00 74.56 93 LEU A N 1
ATOM 756 C CA . LEU A 1 93 ? 13.531 -0.430 -13.938 1.00 74.56 93 LEU A CA 1
ATOM 757 C C . LEU A 1 93 ? 12.827 -1.092 -12.732 1.00 74.56 93 LEU A C 1
ATOM 759 O O . LEU A 1 93 ? 11.618 -0.926 -12.523 1.00 74.56 93 LEU A O 1
ATOM 763 N N . LYS A 1 94 ? 13.577 -1.911 -11.972 1.00 63.09 94 LYS A N 1
ATOM 764 C CA . LYS A 1 94 ? 13.082 -2.788 -10.883 1.00 63.09 94 LYS A CA 1
ATOM 765 C C . LYS A 1 94 ? 12.661 -2.030 -9.624 1.00 63.09 94 LYS A C 1
ATOM 767 O O . LYS A 1 94 ? 11.806 -2.501 -8.880 1.00 63.09 94 LYS A O 1
ATOM 772 N N . GLN A 1 95 ? 13.256 -0.870 -9.379 1.00 58.22 95 GLN A N 1
ATOM 773 C CA . GLN A 1 95 ? 12.931 0.011 -8.260 1.00 58.22 95 GLN A CA 1
ATOM 774 C C . GLN A 1 95 ? 12.464 1.349 -8.831 1.00 58.22 95 GLN A C 1
ATOM 776 O O . GLN A 1 95 ? 12.937 1.746 -9.891 1.00 58.22 95 GLN A O 1
ATOM 781 N N . ARG A 1 96 ? 11.535 2.056 -8.168 1.00 55.25 96 ARG A N 1
ATOM 782 C CA . ARG A 1 96 ? 11.335 3.487 -8.476 1.00 55.25 96 ARG A CA 1
ATOM 783 C C . ARG A 1 96 ? 12.704 4.151 -8.335 1.00 55.25 96 ARG A C 1
ATOM 785 O O . ARG A 1 96 ? 13.325 3.928 -7.296 1.00 55.25 96 ARG A O 1
ATOM 792 N N . ALA A 1 97 ? 13.171 4.867 -9.362 1.00 47.16 97 ALA A N 1
ATOM 793 C CA . ALA A 1 97 ? 14.491 5.492 -9.371 1.00 47.16 97 ALA A CA 1
ATOM 794 C C . ALA A 1 97 ? 14.755 6.171 -8.018 1.00 47.16 97 ALA A C 1
ATOM 796 O O . ALA A 1 97 ? 14.055 7.103 -7.618 1.00 47.16 97 ALA A O 1
ATOM 797 N N . ARG A 1 98 ? 15.705 5.620 -7.257 1.00 46.62 98 ARG A N 1
ATOM 798 C CA . ARG A 1 98 ? 16.081 6.128 -5.941 1.00 46.62 98 ARG A CA 1
ATOM 799 C C . ARG A 1 98 ? 17.120 7.222 -6.139 1.00 46.62 98 ARG A C 1
ATOM 801 O O . ARG A 1 98 ? 18.284 7.018 -5.836 1.00 46.62 98 ARG A O 1
ATOM 808 N N . SER A 1 99 ? 16.675 8.359 -6.650 1.00 40.12 99 SER A N 1
ATOM 809 C CA . SER A 1 99 ? 17.367 9.643 -6.543 1.00 40.12 99 SER A CA 1
ATOM 810 C C . SER A 1 99 ? 16.441 10.723 -7.091 1.00 40.12 99 SER A C 1
ATOM 812 O O . SER A 1 99 ? 16.117 10.749 -8.274 1.00 40.12 99 SER A O 1
ATOM 814 N N . LEU A 1 100 ? 15.966 11.589 -6.203 1.00 40.59 100 LEU A N 1
ATOM 815 C CA . LEU A 1 100 ? 15.536 12.925 -6.589 1.00 40.59 100 LEU A CA 1
ATOM 816 C C . LEU A 1 100 ? 16.684 13.856 -6.232 1.00 40.59 100 LEU A C 1
ATOM 818 O O . LEU A 1 100 ? 17.261 13.730 -5.151 1.00 40.59 100 LEU A O 1
ATOM 822 N N . GLU A 1 101 ? 16.997 14.762 -7.149 1.00 46.44 101 GLU A N 1
ATOM 823 C CA . GLU A 1 101 ? 17.824 15.926 -6.861 1.00 46.44 101 GLU A CA 1
ATOM 824 C C . GLU A 1 101 ? 17.208 16.723 -5.686 1.00 46.44 101 GLU A C 1
ATOM 826 O O . GLU A 1 101 ? 15.976 16.765 -5.557 1.00 46.44 101 GLU A O 1
ATOM 831 N N . PRO A 1 102 ? 18.024 17.382 -4.840 1.00 49.75 102 PRO A N 1
ATOM 832 C CA . PRO A 1 102 ? 17.598 18.002 -3.575 1.00 49.75 102 PRO A CA 1
ATOM 833 C C . PRO A 1 102 ? 16.448 19.024 -3.668 1.00 49.75 102 PRO A C 1
ATOM 835 O O . PRO A 1 102 ? 15.842 19.372 -2.655 1.00 49.75 102 PRO A O 1
ATOM 838 N N . SER A 1 103 ? 16.120 19.512 -4.867 1.00 49.88 103 SER A N 1
ATOM 839 C CA . SER A 1 103 ? 15.113 20.555 -5.090 1.00 49.88 103 SER A CA 1
ATOM 840 C C . SER A 1 103 ? 13.660 20.084 -4.871 1.00 49.88 103 SER A C 1
ATOM 842 O O . SER A 1 103 ? 12.834 20.852 -4.378 1.00 49.88 103 SER A O 1
ATOM 844 N N . GLU A 1 104 ? 13.332 18.809 -5.128 1.00 51.72 104 GLU A N 1
ATOM 845 C CA . GLU A 1 104 ? 11.945 18.297 -5.038 1.00 51.72 104 GLU A CA 1
ATOM 846 C C . GLU A 1 104 ? 11.638 17.490 -3.758 1.00 51.72 104 GLU A C 1
ATOM 848 O O . GLU A 1 104 ? 10.529 16.977 -3.554 1.00 51.72 104 GLU A O 1
ATOM 853 N N . GLU A 1 105 ? 12.595 17.398 -2.833 1.00 50.88 105 GLU A N 1
ATOM 854 C CA . GLU A 1 105 ? 12.432 16.647 -1.585 1.00 50.88 105 GLU A CA 1
ATOM 855 C C . GLU A 1 105 ? 11.474 17.344 -0.595 1.00 50.88 105 GLU A C 1
ATOM 857 O O . GLU A 1 105 ? 10.779 16.687 0.191 1.00 50.88 105 GLU A O 1
ATOM 862 N N . GLY A 1 106 ? 11.343 18.672 -0.683 1.00 57.97 106 GLY A N 1
ATOM 863 C CA . GLY A 1 106 ? 10.431 19.476 0.139 1.00 57.97 106 GLY A CA 1
ATOM 864 C C . GLY A 1 106 ? 8.949 19.094 -0.031 1.00 57.97 106 GLY A C 1
ATOM 865 O O . GLY A 1 106 ? 8.314 18.669 0.945 1.00 57.97 106 GLY A O 1
ATOM 866 N N . PRO A 1 107 ? 8.381 19.174 -1.249 1.00 55.84 107 PRO A N 1
ATOM 867 C CA . PRO A 1 107 ? 6.980 18.831 -1.516 1.00 55.84 107 PRO A CA 1
ATOM 868 C C . PRO A 1 107 ? 6.604 17.385 -1.145 1.00 55.84 107 PRO A C 1
ATOM 870 O O . PRO A 1 107 ? 5.515 17.121 -0.616 1.00 55.84 107 PRO A O 1
ATOM 873 N N . LEU A 1 108 ? 7.511 16.424 -1.350 1.00 55.97 108 LEU A N 1
ATOM 874 C CA . LEU A 1 108 ? 7.273 15.015 -1.019 1.00 55.97 108 LEU A CA 1
ATOM 875 C C . LEU A 1 108 ? 7.420 14.716 0.477 1.00 55.97 108 LEU A C 1
ATOM 877 O O . LEU A 1 108 ? 6.619 13.948 1.024 1.00 55.97 108 LEU A O 1
ATOM 881 N N . ARG A 1 109 ? 8.371 15.351 1.175 1.00 56.16 109 ARG A N 1
ATOM 882 C CA . ARG A 1 109 ? 8.470 15.283 2.642 1.00 56.16 109 ARG A CA 1
ATOM 883 C C . ARG A 1 109 ? 7.208 15.847 3.292 1.00 56.16 109 ARG A C 1
ATOM 885 O O . ARG A 1 109 ? 6.692 15.239 4.230 1.00 56.16 109 ARG A O 1
ATOM 892 N N . MET A 1 110 ? 6.652 16.929 2.746 1.00 57.12 110 MET A N 1
ATOM 893 C CA . MET A 1 110 ? 5.373 17.493 3.190 1.00 57.12 110 MET A CA 1
ATOM 894 C C . MET A 1 110 ? 4.203 16.534 2.948 1.00 57.12 110 MET A C 1
ATOM 896 O O . MET A 1 110 ? 3.426 16.280 3.868 1.00 57.12 110 MET A O 1
ATOM 900 N N . ARG A 1 111 ? 4.116 15.886 1.779 1.00 63.03 111 ARG A N 1
ATOM 901 C CA . ARG A 1 111 ? 3.107 14.838 1.521 1.00 63.03 111 ARG A CA 1
ATOM 902 C C . ARG A 1 111 ? 3.235 13.633 2.460 1.00 63.03 111 ARG A C 1
ATOM 904 O O . ARG A 1 111 ? 2.216 13.102 2.905 1.00 63.03 111 ARG A O 1
ATOM 911 N N . ARG A 1 112 ? 4.456 13.195 2.790 1.00 65.75 112 ARG A N 1
ATOM 912 C CA . ARG A 1 112 ? 4.693 12.109 3.763 1.00 65.75 112 ARG A CA 1
ATOM 913 C C . ARG A 1 112 ? 4.271 12.514 5.174 1.00 65.75 112 ARG A C 1
ATOM 915 O O . ARG A 1 112 ? 3.558 11.748 5.820 1.00 65.75 112 ARG A O 1
ATOM 922 N N . LYS A 1 113 ? 4.631 13.725 5.617 1.00 64.69 113 LYS A N 1
ATOM 923 C CA . LYS A 1 113 ? 4.182 14.296 6.898 1.00 64.69 113 LYS A CA 1
ATOM 924 C C . LYS A 1 113 ? 2.656 14.392 6.966 1.00 64.69 113 LYS A C 1
ATOM 926 O O . LYS A 1 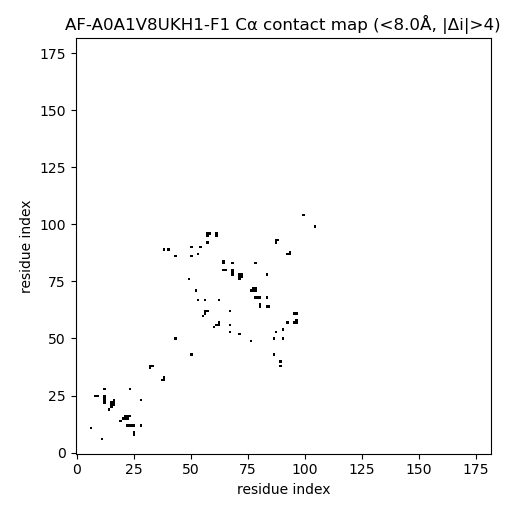113 ? 2.070 13.922 7.933 1.00 64.69 113 LYS A O 1
ATOM 931 N N . LEU A 1 114 ? 2.005 14.880 5.908 1.00 64.81 114 LEU A N 1
ATOM 932 C CA . LEU A 1 114 ? 0.543 14.967 5.815 1.00 64.81 114 LEU A CA 1
ATOM 933 C C . LEU A 1 114 ? -0.135 13.590 5.846 1.00 64.81 114 LEU A C 1
ATOM 935 O O . LEU A 1 114 ? -1.143 13.418 6.528 1.00 64.81 114 LEU A O 1
ATOM 939 N N . ARG A 1 115 ? 0.415 12.577 5.160 1.00 66.06 115 ARG A N 1
ATOM 940 C CA . ARG A 1 115 ? -0.101 11.197 5.248 1.00 66.06 115 ARG A CA 1
ATOM 941 C C . ARG A 1 115 ? 0.077 10.609 6.650 1.00 66.06 115 ARG A C 1
ATOM 943 O O . ARG A 1 115 ? -0.820 9.913 7.120 1.00 66.06 115 ARG A O 1
ATOM 950 N N . GLY A 1 116 ? 1.200 10.892 7.311 1.00 73.12 116 GLY A N 1
ATOM 951 C CA . GLY A 1 116 ? 1.432 10.527 8.710 1.00 73.12 116 GLY A CA 1
ATOM 952 C C . GLY A 1 116 ? 0.416 11.179 9.648 1.00 73.12 116 GLY A C 1
ATOM 953 O O . GLY A 1 116 ? -0.233 10.478 10.419 1.00 73.12 116 GLY A O 1
ATOM 954 N N . ALA A 1 117 ? 0.200 12.488 9.505 1.00 63.94 117 ALA A N 1
ATOM 955 C CA . ALA A 1 117 ? -0.761 13.259 10.289 1.00 63.94 117 ALA A CA 1
ATOM 956 C C . ALA A 1 117 ? -2.206 12.777 10.083 1.00 63.94 117 ALA A C 1
ATOM 958 O O . ALA A 1 117 ? -2.915 12.569 11.059 1.00 63.94 117 ALA A O 1
ATOM 959 N N . LYS A 1 118 ? -2.630 12.487 8.843 1.00 70.94 118 LYS A N 1
ATOM 960 C CA . LYS A 1 118 ? -3.963 11.912 8.575 1.00 70.94 118 LYS A CA 1
ATOM 961 C C . LYS A 1 118 ? -4.152 10.538 9.222 1.00 70.94 118 LYS A C 1
ATOM 963 O O . LYS A 1 118 ? -5.205 10.264 9.789 1.00 70.94 118 LYS A O 1
ATOM 968 N N . ARG A 1 119 ? -3.132 9.672 9.171 1.00 72.38 119 ARG A N 1
ATOM 969 C CA . ARG A 1 119 ? -3.171 8.364 9.853 1.00 72.38 119 ARG A CA 1
ATOM 970 C C . ARG A 1 119 ? -3.210 8.514 11.372 1.00 72.38 119 ARG A C 1
ATOM 972 O O . ARG A 1 119 ? -3.887 7.729 12.027 1.00 72.38 119 ARG A O 1
ATOM 979 N N . ALA A 1 120 ? -2.490 9.488 11.925 1.00 71.94 120 ALA A N 1
ATOM 980 C CA . ALA A 1 120 ? -2.540 9.801 13.348 1.00 71.94 120 ALA A CA 1
ATOM 981 C C . ALA A 1 120 ? -3.926 10.334 13.749 1.00 71.94 120 ALA A C 1
ATOM 983 O O . ALA A 1 120 ? -4.505 9.816 14.697 1.00 71.94 120 ALA A O 1
ATOM 984 N N . GLY A 1 121 ? -4.505 11.254 12.971 1.00 68.69 121 GLY A N 1
ATOM 985 C CA . GLY A 1 121 ? -5.859 11.778 13.179 1.00 68.69 121 GLY A CA 1
ATOM 986 C C . GLY A 1 121 ? -6.923 10.679 13.207 1.00 68.69 121 GLY A C 1
ATOM 987 O O . GLY A 1 121 ? -7.679 10.591 14.166 1.00 68.69 121 GLY A O 1
ATOM 988 N N . GLY A 1 122 ? -6.903 9.750 12.243 1.00 80.88 122 GLY A N 1
ATOM 989 C CA . GLY A 1 122 ? -7.837 8.614 12.247 1.00 80.88 122 GLY A CA 1
ATOM 990 C C . GLY A 1 122 ? -7.649 7.650 13.431 1.00 80.88 122 GLY A C 1
ATOM 991 O O . GLY A 1 122 ? -8.604 7.019 13.883 1.00 80.88 122 GLY A O 1
ATOM 992 N N . LYS A 1 123 ? -6.429 7.530 13.980 1.00 78.25 123 LYS A N 1
ATOM 993 C CA . LYS A 1 123 ? -6.196 6.765 15.219 1.00 78.25 123 LYS A CA 1
ATOM 994 C C . LYS A 1 123 ? -6.770 7.482 16.442 1.00 78.25 123 LYS A C 1
ATOM 996 O O . LYS A 1 123 ? -7.337 6.809 17.298 1.00 78.25 123 LYS A O 1
ATOM 1001 N N . VAL A 1 124 ? -6.630 8.807 16.517 1.00 78.81 124 VAL A N 1
ATOM 1002 C CA . VAL A 1 124 ? -7.187 9.632 17.601 1.00 78.81 124 VAL A CA 1
ATOM 1003 C C . VAL A 1 124 ? -8.711 9.572 17.587 1.00 78.81 124 VAL A C 1
ATOM 1005 O O . VAL A 1 124 ? -9.305 9.243 18.606 1.00 78.81 124 VAL A O 1
ATOM 1008 N N . GLU A 1 125 ? -9.338 9.744 16.425 1.00 81.19 125 GLU A N 1
ATOM 1009 C CA . GLU A 1 125 ? -10.794 9.644 16.268 1.00 81.19 125 GLU A CA 1
ATOM 1010 C C . GLU A 1 125 ? -11.327 8.272 16.717 1.00 81.19 125 GLU A C 1
ATOM 1012 O O . GLU A 1 125 ? -12.283 8.165 17.486 1.00 81.19 125 GLU A O 1
ATOM 1017 N N . LYS A 1 126 ? -10.641 7.188 16.333 1.00 85.75 126 LYS A N 1
ATOM 1018 C CA . LYS A 1 126 ? -10.997 5.834 16.778 1.00 85.75 126 LYS A CA 1
ATOM 1019 C C . LYS A 1 126 ? -10.821 5.641 18.289 1.00 85.75 126 LYS A C 1
ATOM 1021 O O . LYS A 1 126 ? -11.588 4.891 18.897 1.00 85.75 126 LYS A O 1
ATOM 1026 N N . MET A 1 127 ? -9.817 6.276 18.897 1.00 84.31 127 MET A N 1
ATOM 1027 C CA . MET A 1 127 ? -9.633 6.267 20.351 1.00 84.31 127 MET A CA 1
ATOM 1028 C C . MET A 1 127 ? -10.722 7.070 21.064 1.00 84.31 127 MET A C 1
ATOM 1030 O O . MET A 1 127 ? -11.253 6.574 22.053 1.00 84.31 127 MET A O 1
ATOM 1034 N N . GLU A 1 128 ? -11.132 8.227 20.541 1.00 87.31 128 GLU A N 1
ATOM 1035 C CA . GLU A 1 128 ? -12.246 9.001 21.100 1.00 87.31 128 GLU A CA 1
ATOM 1036 C C . GLU A 1 128 ? -13.559 8.219 21.093 1.00 87.31 128 GLU A C 1
ATOM 1038 O O . GLU A 1 128 ? -14.267 8.198 22.098 1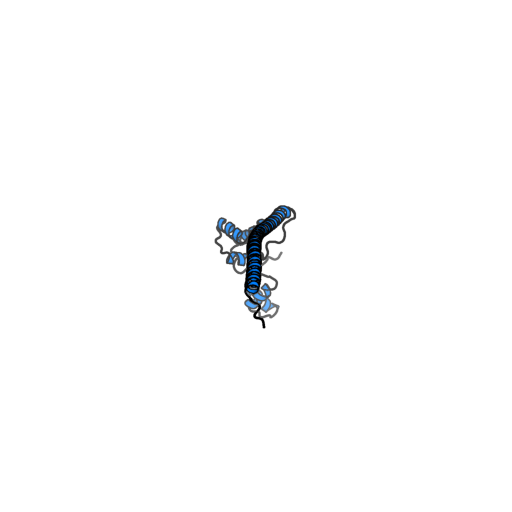.00 87.31 128 GLU A O 1
ATOM 1043 N N . ILE A 1 129 ? -13.878 7.528 19.994 1.00 91.00 129 ILE A N 1
ATOM 1044 C CA . ILE A 1 129 ? -15.088 6.696 19.911 1.00 91.00 129 ILE A CA 1
ATOM 1045 C C . ILE A 1 129 ? -15.059 5.601 20.988 1.00 91.00 129 ILE A C 1
ATOM 1047 O O . ILE A 1 129 ? -16.053 5.381 21.683 1.00 91.00 129 ILE A O 1
ATOM 1051 N N . ARG A 1 130 ? -13.909 4.936 21.165 1.00 90.31 130 ARG A N 1
ATOM 1052 C CA . ARG A 1 130 ? -13.727 3.909 22.205 1.00 90.31 130 ARG A CA 1
ATOM 1053 C C . ARG A 1 130 ? -13.846 4.490 23.609 1.00 90.31 130 ARG A C 1
ATOM 1055 O O . ARG A 1 130 ? -14.499 3.877 24.449 1.00 90.31 130 ARG A O 1
ATOM 1062 N N . LEU A 1 131 ? -13.262 5.662 23.848 1.00 92.62 131 LEU A N 1
ATOM 1063 C CA . LEU A 1 131 ? -13.332 6.346 25.133 1.00 92.62 131 LEU A CA 1
ATOM 1064 C C . LEU A 1 131 ? -14.778 6.724 25.470 1.00 92.62 131 LEU A C 1
ATOM 1066 O O . LEU A 1 131 ? -15.258 6.376 26.543 1.00 92.62 131 LEU A O 1
ATOM 1070 N N . ARG A 1 132 ? -15.516 7.327 24.529 1.00 90.56 132 ARG A N 1
ATOM 1071 C CA . ARG A 1 132 ? -16.941 7.656 24.717 1.00 90.56 132 ARG A CA 1
ATOM 1072 C C . ARG A 1 132 ? -17.780 6.410 25.002 1.00 90.56 132 ARG A C 1
ATOM 1074 O O . ARG A 1 132 ? -18.658 6.451 25.861 1.00 90.56 132 ARG A O 1
ATOM 1081 N N . ALA A 1 133 ? -17.518 5.299 24.312 1.00 92.50 133 ALA A N 1
ATOM 1082 C CA . ALA A 1 133 ? -18.205 4.034 24.568 1.00 92.50 133 ALA A CA 1
ATOM 1083 C C . ALA A 1 133 ? -17.892 3.475 25.968 1.00 92.50 133 ALA A C 1
ATOM 1085 O O . ALA A 1 133 ? -18.802 3.017 26.659 1.00 92.50 133 ALA A O 1
ATOM 1086 N N . ALA A 1 134 ? -16.631 3.546 26.407 1.00 92.00 134 ALA A N 1
ATOM 1087 C CA . ALA A 1 134 ? -16.227 3.135 27.748 1.00 92.00 134 ALA A CA 1
ATOM 1088 C C . ALA A 1 134 ? -16.875 4.012 28.832 1.00 92.00 134 ALA A C 1
ATOM 1090 O O . ALA A 1 134 ? -17.460 3.476 29.768 1.00 92.00 134 ALA A O 1
ATOM 1091 N N . SER A 1 135 ? -16.871 5.339 28.671 1.00 91.25 135 SER A N 1
ATOM 1092 C CA . SER A 1 135 ? -17.524 6.266 29.604 1.00 91.25 135 SER A CA 1
ATOM 1093 C C . SER A 1 135 ? -19.026 6.012 29.729 1.00 91.25 135 SER A C 1
ATOM 1095 O O . SER A 1 135 ? -19.552 6.010 30.837 1.00 91.25 135 SER A O 1
ATOM 1097 N N . LYS A 1 136 ? -19.722 5.725 28.619 1.00 93.50 136 LYS A N 1
ATOM 1098 C CA . LYS A 1 136 ? -21.144 5.345 28.663 1.00 93.50 136 LYS A CA 1
ATOM 1099 C C . LYS A 1 136 ? -21.372 4.074 29.484 1.00 93.50 136 LYS A C 1
ATOM 1101 O O . LYS A 1 136 ? -22.284 4.050 30.301 1.00 93.50 136 LYS A O 1
ATOM 1106 N N . ARG A 1 137 ? -20.538 3.044 29.302 1.00 91.3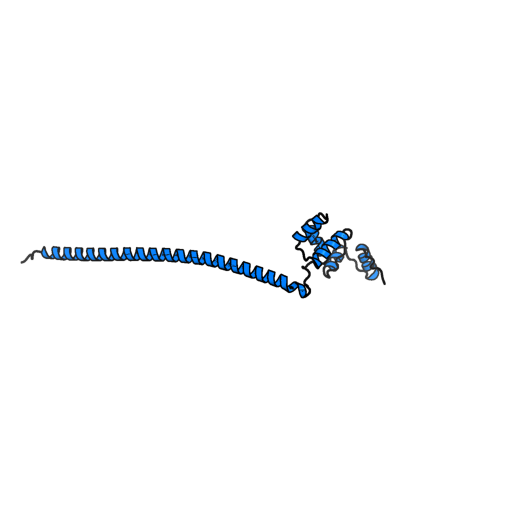1 137 ARG A N 1
ATOM 1107 C CA . ARG A 1 137 ? -20.626 1.794 30.081 1.00 91.31 137 ARG A CA 1
ATOM 1108 C C . ARG A 1 137 ? -20.367 2.020 31.564 1.00 91.31 137 ARG A C 1
ATOM 1110 O O . ARG A 1 137 ? -21.093 1.470 32.380 1.00 91.31 137 ARG A O 1
ATOM 1117 N N . ILE A 1 138 ? -19.362 2.833 31.895 1.00 92.00 138 ILE A N 1
ATOM 1118 C CA . ILE A 1 138 ? -19.068 3.204 33.282 1.00 92.00 138 ILE A CA 1
ATOM 1119 C C . ILE A 1 138 ? -20.302 3.853 33.896 1.00 92.00 138 ILE A C 1
ATOM 1121 O O . ILE A 1 138 ? -20.782 3.344 34.895 1.00 92.00 138 ILE A O 1
ATOM 1125 N N . ASN A 1 139 ? -20.872 4.879 33.258 1.00 90.75 139 ASN A N 1
ATOM 1126 C CA . ASN A 1 139 ? -22.047 5.577 33.783 1.00 90.75 139 ASN A CA 1
ATOM 1127 C C . ASN A 1 139 ? -23.235 4.640 34.040 1.00 90.75 139 ASN A C 1
ATOM 1129 O O . ASN A 1 139 ? -23.860 4.749 35.091 1.00 90.75 139 ASN A O 1
ATOM 1133 N N . VAL A 1 140 ? -23.514 3.711 33.117 1.00 93.19 140 VAL A N 1
ATOM 1134 C CA . VAL A 1 140 ? -24.575 2.705 33.293 1.00 93.19 140 VAL A CA 1
ATOM 1135 C C . VAL A 1 140 ? -24.297 1.839 34.523 1.00 93.19 140 VAL A C 1
ATOM 1137 O O . VAL A 1 140 ? -25.143 1.763 35.412 1.00 93.19 140 VAL A O 1
ATOM 1140 N N . MET A 1 141 ? -23.087 1.281 34.640 1.00 88.25 141 MET A N 1
ATOM 1141 C CA . MET A 1 141 ? -22.713 0.494 35.819 1.00 88.25 141 MET A CA 1
ATOM 1142 C C . MET A 1 141 ? -22.834 1.313 37.108 1.00 88.25 141 MET A C 1
ATOM 1144 O O . MET A 1 141 ? -23.372 0.818 38.092 1.00 88.25 141 MET A O 1
ATOM 1148 N N . THR A 1 142 ? -22.396 2.577 37.128 1.00 90.88 142 THR A N 1
ATOM 1149 C CA . THR A 1 142 ? -22.503 3.419 38.330 1.00 90.88 142 THR A CA 1
ATOM 1150 C C . THR A 1 142 ? -23.958 3.620 38.750 1.00 90.88 142 THR A C 1
ATOM 1152 O O . THR A 1 142 ? -24.261 3.567 39.942 1.00 90.88 142 THR A O 1
ATOM 1155 N N . THR A 1 143 ? -24.865 3.823 37.788 1.00 90.44 143 THR A N 1
ATOM 1156 C CA . THR A 1 143 ? -26.301 3.956 38.073 1.00 90.44 143 THR A CA 1
ATOM 1157 C C . THR A 1 143 ? -26.923 2.652 38.566 1.00 90.44 143 THR A C 1
ATOM 1159 O O . THR A 1 143 ? -27.690 2.677 39.527 1.00 90.44 143 THR A O 1
ATOM 1162 N N . GLU A 1 144 ? -26.545 1.510 37.989 1.00 89.56 144 GLU A N 1
ATOM 1163 C CA . GLU A 1 144 ? -26.994 0.188 38.440 1.00 89.56 144 GLU A CA 1
ATOM 1164 C C . GLU A 1 144 ? -26.506 -0.111 39.863 1.00 89.56 144 GLU A C 1
ATOM 1166 O O . GLU A 1 144 ? -27.297 -0.513 40.716 1.00 89.56 144 GLU A O 1
ATOM 1171 N N . PHE A 1 145 ? -25.234 0.170 40.166 1.00 88.25 145 PHE A N 1
ATOM 1172 C CA . PHE A 1 145 ? -24.682 0.028 41.515 1.00 88.25 145 PHE A CA 1
ATOM 1173 C C . PHE A 1 145 ? -25.383 0.937 42.528 1.00 88.25 145 PHE A C 1
ATOM 1175 O O . PHE A 1 145 ? -25.650 0.508 43.652 1.00 88.25 145 PHE A O 1
ATOM 1182 N N . ALA A 1 146 ? -25.698 2.180 42.155 1.00 86.94 146 ALA A N 1
ATOM 1183 C CA . ALA A 1 146 ? -26.449 3.086 43.018 1.00 86.94 146 ALA A CA 1
ATOM 1184 C C . ALA A 1 146 ? -27.868 2.557 43.296 1.00 86.94 146 ALA A C 1
ATOM 1186 O O . ALA A 1 146 ? -28.299 2.547 44.451 1.00 86.94 146 ALA A O 1
ATOM 1187 N N . GLY A 1 147 ? -28.554 2.050 42.266 1.00 87.94 147 GLY A N 1
ATOM 1188 C CA . GLY A 1 147 ? -29.869 1.420 42.395 1.00 87.94 147 GLY A CA 1
ATOM 1189 C C . GLY A 1 147 ? -29.839 0.180 43.292 1.00 87.94 147 GLY A C 1
ATOM 1190 O O . GLY A 1 147 ? -30.611 0.090 44.246 1.00 87.94 147 GLY A O 1
ATOM 1191 N N . ALA A 1 148 ? -28.885 -0.727 43.066 1.00 86.25 148 ALA A N 1
ATOM 1192 C CA . ALA A 1 148 ? -28.696 -1.925 43.882 1.00 86.25 148 ALA A CA 1
ATOM 1193 C C . ALA A 1 148 ? -28.377 -1.584 45.348 1.00 86.25 148 ALA A C 1
ATOM 1195 O O . ALA A 1 148 ? -28.918 -2.193 46.270 1.00 86.25 148 ALA A O 1
ATOM 1196 N N . LYS A 1 149 ? -27.549 -0.559 45.587 1.00 88.38 149 LYS A N 1
ATOM 1197 C CA . LYS A 1 149 ? -27.237 -0.079 46.941 1.00 88.38 149 LYS A CA 1
ATOM 1198 C C . LYS A 1 149 ? -28.471 0.485 47.645 1.00 88.38 149 LYS A C 1
ATOM 1200 O O . LYS A 1 149 ? -28.634 0.261 48.842 1.00 88.38 149 LYS A O 1
ATOM 1205 N N . SER A 1 150 ? -29.337 1.195 46.921 1.00 85.50 150 SER A N 1
ATOM 1206 C CA . SER A 1 150 ? -30.600 1.693 47.470 1.00 85.50 150 SER A CA 1
ATOM 1207 C C . SER A 1 150 ? -31.568 0.555 47.799 1.00 85.50 150 SER A C 1
ATOM 1209 O O . SER A 1 150 ? -32.169 0.573 48.869 1.00 85.50 150 SER A O 1
ATOM 1211 N N . ALA A 1 151 ? -31.691 -0.447 46.924 1.00 85.94 151 ALA A N 1
ATOM 1212 C CA . ALA A 1 151 ? -32.530 -1.619 47.167 1.00 85.94 151 ALA A CA 1
ATOM 1213 C C . ALA A 1 151 ? -32.056 -2.419 48.393 1.00 85.94 151 ALA A C 1
ATOM 1215 O O . ALA A 1 151 ? -32.862 -2.768 49.253 1.00 85.94 151 ALA A O 1
ATOM 1216 N N . ASN A 1 152 ? -30.741 -2.629 48.529 1.00 88.75 152 ASN A N 1
ATOM 1217 C CA . ASN A 1 152 ? -30.167 -3.311 49.689 1.00 88.75 152 ASN A CA 1
ATOM 1218 C C . ASN A 1 152 ? -30.420 -2.567 51.004 1.00 88.75 152 ASN A C 1
ATOM 1220 O O . ASN A 1 152 ? -30.676 -3.215 52.012 1.00 88.75 152 ASN A O 1
ATOM 1224 N N . ARG A 1 153 ? -30.381 -1.228 51.017 1.00 88.31 153 ARG A N 1
ATOM 1225 C CA . ARG A 1 153 ? -30.729 -0.457 52.225 1.00 88.31 153 ARG A CA 1
ATOM 1226 C C . ARG A 1 153 ? -32.168 -0.712 52.664 1.00 88.31 153 ARG A C 1
ATOM 1228 O O . ARG A 1 153 ? -32.378 -1.037 53.825 1.00 88.31 153 ARG A O 1
ATOM 1235 N N . GLY A 1 154 ? -33.118 -0.658 51.729 1.00 89.25 154 GLY A N 1
ATOM 1236 C CA . GLY A 1 154 ? -34.522 -0.937 52.034 1.00 89.25 154 GLY A CA 1
ATOM 1237 C C . GLY A 1 154 ? -34.758 -2.375 52.509 1.00 89.25 154 GLY A C 1
ATOM 1238 O O . GLY A 1 154 ? -35.598 -2.602 53.370 1.00 89.25 154 GLY A O 1
ATOM 1239 N N . LEU A 1 155 ? -34.003 -3.354 51.996 1.00 89.50 155 LEU A N 1
ATOM 1240 C CA . LEU A 1 155 ? -34.056 -4.728 52.507 1.00 89.50 155 LEU A CA 1
ATOM 1241 C C . LEU A 1 155 ? -33.512 -4.831 53.936 1.00 89.50 155 LEU A C 1
ATOM 1243 O O . LEU A 1 155 ? -34.136 -5.480 54.765 1.00 89.50 155 LEU A O 1
ATOM 1247 N N . VAL A 1 156 ? -32.381 -4.185 54.236 1.00 91.94 156 VAL A N 1
ATOM 1248 C CA . VAL A 1 156 ? -31.798 -4.174 55.589 1.00 91.94 156 VAL A CA 1
ATOM 1249 C C . VAL A 1 156 ? -32.748 -3.533 56.601 1.00 91.94 156 VAL A C 1
ATOM 1251 O O . VAL A 1 156 ? -32.868 -4.035 57.715 1.00 91.94 156 VAL A O 1
ATOM 1254 N N . GLU A 1 157 ? -33.434 -2.454 56.224 1.00 93.25 157 GLU A N 1
ATOM 1255 C CA . GLU A 1 157 ? -34.455 -1.819 57.068 1.00 93.25 157 GLU A CA 1
ATOM 1256 C C . GLU A 1 157 ? -35.623 -2.772 57.341 1.00 93.25 157 GLU A C 1
ATOM 1258 O O . GLU A 1 157 ? -35.927 -3.021 58.504 1.00 93.25 157 GLU A O 1
ATOM 1263 N N . ARG A 1 158 ? -36.180 -3.418 56.307 1.00 91.38 158 ARG A N 1
ATOM 1264 C CA . ARG A 1 158 ? -37.252 -4.417 56.480 1.00 91.38 158 ARG A CA 1
ATOM 1265 C C . ARG A 1 158 ? -36.832 -5.615 57.326 1.00 91.38 158 ARG A C 1
ATOM 1267 O O . ARG A 1 158 ? -37.636 -6.129 58.092 1.00 91.38 158 ARG A O 1
ATOM 1274 N N . PHE A 1 159 ? -35.588 -6.079 57.190 1.00 91.00 159 PHE A N 1
ATOM 1275 C CA . PHE A 1 159 ? -35.067 -7.152 58.038 1.00 91.00 159 PHE A CA 1
ATOM 1276 C C . PHE A 1 159 ? -35.012 -6.726 59.505 1.00 91.00 159 PHE A C 1
ATOM 1278 O O . PHE A 1 159 ? -35.432 -7.492 60.362 1.00 91.00 159 PHE A O 1
ATOM 1285 N N . ARG A 1 160 ? -34.564 -5.499 59.794 1.00 91.94 160 ARG A N 1
ATOM 1286 C CA . ARG A 1 160 ? -34.561 -4.966 61.164 1.00 91.94 160 ARG A CA 1
ATOM 1287 C C . ARG A 1 160 ? -35.968 -4.800 61.729 1.00 91.94 160 ARG A C 1
ATOM 1289 O O . ARG A 1 160 ? -36.180 -5.122 62.890 1.00 91.94 160 ARG A O 1
ATOM 1296 N N . GLU A 1 161 ? -36.909 -4.303 60.931 1.00 93.56 161 GLU A N 1
ATOM 1297 C CA . GLU A 1 161 ? -38.318 -4.183 61.331 1.00 93.56 161 GLU A CA 1
ATOM 1298 C C . GLU A 1 161 ? -38.909 -5.558 61.667 1.00 93.56 161 GLU A C 1
ATOM 1300 O O . GLU A 1 161 ? -39.498 -5.727 62.730 1.00 93.56 161 GLU A O 1
ATOM 1305 N N . ALA A 1 162 ? -38.666 -6.563 60.821 1.00 89.88 162 ALA A N 1
ATOM 1306 C CA . ALA A 1 162 ? -39.110 -7.932 61.069 1.00 89.88 162 ALA A CA 1
ATOM 1307 C C . ALA A 1 162 ? -38.447 -8.557 62.311 1.00 89.88 162 ALA A C 1
ATOM 1309 O O . ALA A 1 162 ? -39.105 -9.268 63.064 1.00 89.88 162 ALA A O 1
ATOM 1310 N N . GLU A 1 163 ? -37.159 -8.295 62.561 1.00 89.81 163 GLU A N 1
ATOM 1311 C CA . GLU A 1 163 ? -36.475 -8.739 63.785 1.00 89.81 163 GLU A CA 1
ATOM 1312 C C . GLU A 1 163 ? -37.095 -8.112 65.040 1.00 89.81 163 GLU A C 1
ATOM 1314 O O . GLU A 1 163 ? -37.356 -8.826 66.007 1.00 89.81 163 GLU A O 1
ATOM 1319 N N . GLN A 1 164 ? -37.390 -6.808 65.008 1.00 89.56 164 GLN A N 1
ATOM 1320 C CA . GLN A 1 164 ? -38.067 -6.111 66.105 1.00 89.56 164 GLN A CA 1
ATOM 1321 C C . GLN A 1 164 ? -39.482 -6.648 66.340 1.00 89.56 164 GLN A C 1
ATOM 1323 O O . GLN A 1 164 ? -39.887 -6.822 67.488 1.00 89.56 164 GLN A O 1
ATOM 1328 N N . GLU A 1 165 ? -40.223 -6.945 65.273 1.00 91.25 165 GLU A N 1
ATOM 1329 C CA . GLU A 1 165 ? -41.564 -7.527 65.354 1.00 91.25 165 GLU A CA 1
ATOM 1330 C C . GLU A 1 165 ? -41.528 -8.946 65.941 1.00 91.25 165 GLU A C 1
ATOM 1332 O O . GLU A 1 165 ? -42.295 -9.259 66.850 1.00 91.25 165 GLU A O 1
ATOM 1337 N N . ILE A 1 166 ? -40.583 -9.788 65.505 1.00 88.56 166 ILE A N 1
ATOM 1338 C CA . ILE A 1 166 ? -40.357 -11.123 66.081 1.00 88.56 166 ILE A CA 1
ATOM 1339 C C . ILE A 1 166 ? -39.997 -11.022 67.568 1.00 88.56 166 ILE A C 1
ATOM 1341 O O . ILE A 1 166 ? -40.465 -11.823 68.377 1.00 88.56 166 ILE A O 1
ATOM 1345 N N . GLU A 1 167 ? -39.154 -10.064 67.947 1.00 86.62 167 GLU A N 1
ATOM 1346 C CA . GLU A 1 167 ? -38.741 -9.873 69.336 1.00 86.62 167 GLU A CA 1
ATOM 1347 C C . GLU A 1 167 ? -39.889 -9.363 70.218 1.00 86.62 167 GLU A C 1
ATOM 1349 O O . GLU A 1 167 ? -40.067 -9.856 71.334 1.00 86.62 167 GLU A O 1
ATOM 1354 N N . TRP A 1 168 ? -40.730 -8.469 69.692 1.00 88.25 168 TRP A N 1
ATOM 1355 C CA . TRP A 1 168 ? -41.968 -8.042 70.344 1.00 88.25 168 TRP A CA 1
ATOM 1356 C C . TRP A 1 168 ? -42.933 -9.215 70.550 1.00 88.25 168 TRP A C 1
ATOM 1358 O O . TRP A 1 168 ? -43.387 -9.439 71.671 1.00 88.25 168 TRP A O 1
ATOM 1368 N N . LEU A 1 169 ? -43.167 -10.032 69.515 1.00 86.19 169 LEU A N 1
ATOM 1369 C CA . LEU A 1 169 ? -44.006 -11.232 69.610 1.00 86.19 169 LEU A CA 1
ATOM 1370 C C . LEU A 1 169 ? -43.484 -12.217 70.668 1.00 86.19 169 LEU A C 1
ATOM 1372 O O . LEU A 1 169 ? -44.269 -12.722 71.467 1.00 86.19 169 LEU A O 1
ATOM 1376 N N . ARG A 1 170 ? -42.162 -12.439 70.738 1.00 82.81 170 ARG A N 1
ATOM 1377 C CA . ARG A 1 170 ? -41.535 -13.273 71.783 1.00 82.81 170 ARG A CA 1
ATOM 1378 C C . ARG A 1 170 ? -41.737 -12.716 73.193 1.00 82.81 170 ARG A C 1
ATOM 1380 O O . ARG A 1 170 ? -41.857 -13.494 74.138 1.00 82.81 170 ARG A O 1
ATOM 1387 N N . MET A 1 171 ? -41.727 -11.393 73.361 1.00 80.62 171 MET A N 1
ATOM 1388 C CA . MET A 1 171 ? -41.997 -10.759 74.656 1.00 80.62 171 MET A CA 1
ATOM 1389 C C . MET A 1 171 ? -43.472 -10.902 75.048 1.00 80.62 171 MET A C 1
ATOM 1391 O O . MET A 1 171 ? -43.751 -11.293 76.178 1.00 80.62 171 MET A O 1
ATOM 1395 N N . CYS A 1 172 ? -44.402 -10.703 74.111 1.00 77.38 172 CYS A N 1
ATOM 1396 C CA . CYS A 1 172 ? -45.832 -10.919 74.348 1.00 77.38 172 CYS A CA 1
ATOM 1397 C C . CYS A 1 172 ? -46.173 -12.391 74.644 1.00 77.38 172 CYS A C 1
ATOM 1399 O O . CYS A 1 172 ? -46.999 -12.660 75.511 1.00 77.38 172 CYS A O 1
ATOM 1401 N N . GLU A 1 173 ? -45.514 -13.357 73.993 1.00 70.38 173 GLU A N 1
ATOM 1402 C CA . GLU A 1 173 ? -45.656 -14.784 74.334 1.00 70.38 173 GLU A CA 1
ATOM 1403 C C . GLU A 1 173 ? -45.138 -15.105 75.744 1.00 70.38 173 GLU A C 1
ATOM 1405 O O . GLU A 1 173 ? -45.710 -15.950 76.432 1.00 70.38 173 GLU A O 1
ATOM 1410 N N . ARG A 1 174 ? -44.080 -14.425 76.212 1.00 60.66 174 ARG A N 1
ATOM 1411 C CA . ARG A 1 174 ? -43.570 -14.592 77.585 1.00 60.66 174 ARG A CA 1
ATOM 1412 C C . ARG A 1 174 ? -44.524 -14.056 78.647 1.00 60.66 174 ARG A C 1
ATOM 1414 O O . ARG A 1 174 ? -44.562 -14.621 79.735 1.00 60.66 174 ARG A O 1
ATOM 1421 N N . GLU A 1 175 ? -45.294 -13.013 78.347 1.00 55.75 175 GLU A N 1
ATOM 1422 C CA . GLU A 1 175 ? -46.325 -12.492 79.257 1.00 55.75 175 GLU A CA 1
ATOM 1423 C C . GLU A 1 175 ? -47.534 -13.440 79.392 1.00 55.75 175 GLU A C 1
ATOM 1425 O O . GLU A 1 175 ? -48.274 -13.344 80.368 1.00 55.75 175 GLU A O 1
ATOM 1430 N N . TYR A 1 176 ? -47.696 -14.399 78.471 1.00 52.59 176 TYR A N 1
ATOM 1431 C CA . TYR A 1 176 ? -48.747 -15.427 78.496 1.00 52.59 176 TYR A CA 1
ATOM 1432 C C . TYR A 1 176 ? -48.336 -16.757 79.153 1.00 52.59 176 TYR A C 1
ATOM 1434 O O . TYR A 1 176 ? -49.144 -17.687 79.198 1.00 52.59 176 TYR A O 1
ATOM 1442 N N . TYR A 1 177 ? -47.119 -16.871 79.696 1.00 48.97 177 TYR A N 1
ATOM 1443 C CA . TYR A 1 177 ? -46.761 -18.008 80.547 1.00 48.97 177 TYR A CA 1
ATOM 1444 C C . TYR A 1 177 ? -47.220 -17.740 81.985 1.00 48.97 177 TYR A C 1
ATOM 1446 O O . TYR A 1 177 ? -46.516 -17.127 82.789 1.00 48.97 177 TYR A O 1
ATOM 1454 N N . GLU A 1 178 ? -48.427 -18.213 82.301 1.00 48.94 178 GLU A N 1
ATOM 1455 C CA . GLU A 1 178 ? -48.895 -18.380 83.677 1.00 48.94 178 GLU A CA 1
ATOM 1456 C C . GLU A 1 178 ? -47.843 -19.146 84.504 1.00 48.94 178 GLU A C 1
ATOM 1458 O O . GLU A 1 178 ? -47.356 -20.198 84.067 1.00 48.94 178 GLU A O 1
ATOM 1463 N N . PRO A 1 179 ? -47.497 -18.676 85.716 1.00 48.38 179 PRO A N 1
ATOM 1464 C CA . PRO A 1 179 ? -46.701 -19.459 86.640 1.00 48.38 179 PRO A CA 1
ATOM 1465 C C . PRO A 1 179 ? -47.580 -20.597 87.165 1.00 48.38 179 PRO A C 1
ATOM 1467 O O . PRO A 1 179 ? -48.329 -20.431 88.126 1.00 48.38 179 PRO A O 1
ATOM 1470 N N . LEU A 1 180 ? -47.488 -21.769 86.541 1.00 47.25 180 LEU A N 1
ATOM 1471 C CA . LEU A 1 180 ? -47.977 -23.002 87.149 1.00 47.25 180 LEU A CA 1
ATOM 1472 C C . LEU A 1 180 ? -47.038 -23.371 88.310 1.00 47.25 180 LEU A C 1
ATOM 1474 O O . LEU A 1 180 ? -46.057 -24.087 88.130 1.00 47.25 180 LEU A O 1
ATOM 1478 N N . LEU A 1 181 ? -47.337 -22.825 89.491 1.00 42.97 181 LEU A N 1
ATOM 1479 C CA . LEU A 1 181 ? -46.987 -23.399 90.796 1.00 42.97 181 LEU A CA 1
ATOM 1480 C C . LEU A 1 181 ? -48.033 -24.482 91.129 1.00 42.97 181 LEU A C 1
ATOM 1482 O O . LEU A 1 181 ? -49.208 -24.296 90.797 1.00 42.97 181 LEU A O 1
ATOM 1486 N N . PRO A 1 182 ? -47.648 -25.616 91.743 1.00 48.91 182 PRO A N 1
ATOM 1487 C CA . PRO A 1 182 ? -46.866 -25.687 92.984 1.00 48.91 182 PRO A CA 1
ATOM 1488 C C . PRO A 1 182 ? -45.435 -26.213 92.834 1.00 48.91 182 PRO A C 1
ATOM 1490 O O . PRO A 1 182 ? -45.216 -27.150 92.036 1.00 48.91 182 PRO A O 1
#

Secondary structure (DSSP, 8-state):
--------HHHHHHHHHHHH-----HHHHHHHHHTTT-----SSTT-HHHHHHHHHIIIII---HHHHHHHHHHTT----HHHHHHHHHHTT--S--S---TTSHHHHHHHHHHHHHHHHHHHHHHHHHHHHHHHHHHHHHHHHHHHHHHHHHHHHHHHHHHHHHHHHHHHHHHHT------